Protein AF-A0A8T3NRW8-F1 (afdb_monomer)

pLDDT: mean 70.75, std 19.28, range [22.89, 97.75]

Foldseek 3Di:
DPDAFEEEEEALALCRCCVPPVVVLLVSVVVVHAYEYEHEALADDPLVDDDDPQRCVVLPNDDDDDDDDDFQADPVVGDDRDDQPADPVRHGPPDDDPVVVVVVQVVQQVVQCVVPVPDPDTDRDPPVQDADPVRHDPRHDDPADDNDDDPPVSDDSSRVSVVVSCRSCRVSVHHYHYNNRHDVVRVPQDDPCRQLDEADPPRAQPQPSCVVVVVVSVGPHYHAAPCPSRGNSSVSSVVSVVVVVVDPDDDDDPDD

Mean predicted aligned error: 15.55 Å

Nearest PDB structures (foldseek):
  2xad-assembly4_D  TM=6.422E-01  e=1.308E-05  Actinoplanes teichomyceticus
  3dfm-assembly1_A  TM=6.396E-01  e=4.187E-05  Actinoplanes teichomyceticus
  8bgo-assembly1_C  TM=6.939E-01  e=2.692E-03  Thermococcus chitonophagus
  1q7t-assembly1_A  TM=6.279E-01  e=3.886E-03  Mycobacterium tuberculosis
  1q7t-assembly2_B  TM=6.323E-01  e=5.278E-03  Mycobacterium tuberculosis

Radius of gyration: 23.61 Å; Cα contacts (8 Å, |Δi|>4): 293; chains: 1; bounding box: 47×59×65 Å

Secondary structure (DSSP, 8-state):
-PPPPEEEEEESSTTHHHHHHHHHHHHHHHTT-EEEEEESS-B---TTSPPPHHHHHHTT-----------SS-GGG---SS-----TTS--TTSPPHHHHHHHHHHHHHHHHHHTTT-S--PPP-TT---BTTB--GGGS-SSS--SPP-GGG--HHHHHHHHHHHHHHHTT-EEEE--PBPGGGTT--SHHHHTSPPPTTS---HHHHHHHHHHT--SEEE----TT--HHHHHHHHHHHHHHHS-----PPP-

Structure (mmCIF, N/CA/C/O backbone):
data_AF-A0A8T3NRW8-F1
#
_entry.id   AF-A0A8T3NRW8-F1
#
loop_
_atom_site.group_PDB
_atom_site.id
_atom_site.type_symbol
_atom_site.label_atom_id
_atom_site.label_alt_id
_atom_site.label_comp_id
_atom_site.label_asym_id
_atom_site.label_entity_id
_atom_site.label_seq_id
_atom_site.pdbx_PDB_ins_code
_atom_site.Cartn_x
_atom_site.Cartn_y
_atom_site.Cartn_z
_atom_site.occupancy
_atom_site.B_iso_or_equiv
_atom_site.auth_seq_id
_atom_site.auth_comp_id
_atom_site.auth_asym_id
_atom_site.auth_atom_id
_atom_site.pdbx_PDB_model_num
ATOM 1 N N . MET A 1 1 ? -26.227 -15.187 6.694 1.00 41.31 1 MET A N 1
ATOM 2 C CA . MET A 1 1 ? -24.954 -14.497 6.981 1.00 41.31 1 MET A CA 1
ATOM 3 C C . MET A 1 1 ? -24.036 -14.757 5.808 1.00 41.31 1 MET A C 1
ATOM 5 O O . MET A 1 1 ? -23.751 -15.918 5.550 1.00 41.31 1 MET A O 1
ATOM 9 N N . VAL A 1 2 ? -23.658 -13.723 5.059 1.00 48.97 2 VAL A N 1
ATOM 10 C CA . VAL A 1 2 ? -22.567 -13.837 4.080 1.00 48.97 2 VAL A CA 1
ATOM 11 C C . VAL A 1 2 ? -21.286 -13.999 4.901 1.00 48.97 2 VAL A C 1
ATOM 13 O O . VAL A 1 2 ? -21.081 -13.233 5.842 1.00 48.97 2 VAL A O 1
ATOM 16 N N . GLY A 1 3 ? -20.500 -15.047 4.648 1.00 53.50 3 GLY A N 1
ATOM 17 C CA . GLY A 1 3 ? -19.229 -15.247 5.348 1.00 53.50 3 GLY A CA 1
ATOM 18 C C . GLY A 1 3 ? -18.295 -14.064 5.090 1.00 53.50 3 GLY A C 1
ATOM 19 O O . GLY A 1 3 ? -18.296 -13.528 3.985 1.00 53.50 3 GLY A O 1
ATOM 20 N N . ARG A 1 4 ? -17.536 -13.634 6.104 1.00 56.53 4 ARG A N 1
ATOM 21 C CA . ARG A 1 4 ? -16.488 -12.622 5.912 1.00 56.53 4 ARG A CA 1
ATOM 22 C C . ARG A 1 4 ? -15.363 -13.241 5.088 1.00 56.53 4 ARG A C 1
ATOM 24 O O . ARG A 1 4 ? -14.817 -14.267 5.478 1.00 56.53 4 ARG A O 1
ATOM 31 N N . VAL A 1 5 ? -15.064 -12.617 3.960 1.00 66.94 5 VAL A N 1
ATOM 32 C CA . VAL A 1 5 ? -13.983 -12.945 3.033 1.00 66.94 5 VAL A CA 1
ATOM 33 C C . VAL A 1 5 ? -12.854 -11.942 3.271 1.00 66.94 5 VAL A C 1
ATOM 35 O O . VAL A 1 5 ? -13.097 -10.748 3.463 1.00 66.94 5 VAL A O 1
ATOM 38 N N . THR A 1 6 ? -11.623 -12.434 3.276 1.00 70.50 6 THR A N 1
ATOM 39 C CA . THR A 1 6 ? -10.391 -11.650 3.281 1.00 70.50 6 THR A CA 1
ATOM 40 C C . THR A 1 6 ? -9.952 -11.394 1.844 1.00 70.50 6 THR A C 1
ATOM 42 O O . THR A 1 6 ? -9.700 -12.320 1.065 1.00 70.50 6 THR A O 1
ATOM 45 N N . HIS A 1 7 ? -9.884 -10.111 1.506 1.00 83.69 7 HIS A N 1
ATOM 46 C CA . HIS A 1 7 ? -9.463 -9.572 0.224 1.00 83.69 7 HIS A CA 1
ATOM 47 C C . HIS A 1 7 ? -8.071 -8.956 0.357 1.00 83.69 7 HIS A C 1
ATOM 49 O O . HIS A 1 7 ? -7.871 -8.084 1.200 1.00 83.69 7 HIS A O 1
ATOM 55 N N . VAL A 1 8 ? -7.132 -9.378 -0.488 1.00 83.31 8 VAL A N 1
ATOM 56 C CA . VAL A 1 8 ? -5.757 -8.865 -0.489 1.00 83.31 8 VAL A CA 1
ATOM 57 C C . VAL A 1 8 ? -5.473 -8.124 -1.788 1.00 83.31 8 VAL A C 1
ATOM 59 O O . VAL A 1 8 ? -5.619 -8.696 -2.866 1.00 83.31 8 VAL A O 1
ATOM 62 N N . PHE A 1 9 ? -5.071 -6.862 -1.691 1.00 94.75 9 PHE A N 1
ATOM 63 C CA . PHE A 1 9 ? -4.684 -6.021 -2.822 1.00 94.75 9 PHE A CA 1
ATOM 64 C C . PHE A 1 9 ? -3.166 -5.890 -2.862 1.00 94.75 9 PHE A C 1
ATOM 66 O O . PHE A 1 9 ? -2.566 -5.470 -1.878 1.00 94.75 9 PHE A O 1
ATOM 73 N N . ILE A 1 10 ? -2.555 -6.249 -3.988 1.00 95.94 10 ILE A N 1
ATOM 74 C CA . ILE A 1 10 ? -1.122 -6.067 -4.218 1.00 95.94 10 ILE A CA 1
ATOM 75 C C . ILE A 1 10 ? -0.922 -4.707 -4.880 1.00 95.94 10 ILE A C 1
ATOM 77 O O . ILE A 1 10 ? -1.343 -4.510 -6.022 1.00 95.94 10 ILE A O 1
ATOM 81 N N . ALA A 1 11 ? -0.312 -3.783 -4.147 1.00 95.75 11 ALA A N 1
ATOM 82 C CA . ALA A 1 11 ? 0.022 -2.440 -4.594 1.00 95.75 11 ALA A CA 1
ATOM 83 C C . ALA A 1 11 ? 1.530 -2.381 -4.889 1.00 95.75 11 ALA A C 1
ATOM 85 O O . ALA A 1 11 ? 2.319 -2.568 -3.959 1.00 95.75 11 ALA A O 1
ATOM 86 N N . PRO A 1 12 ? 1.955 -2.190 -6.152 1.00 96.38 12 PRO A N 1
ATOM 87 C CA . PRO A 1 12 ? 3.362 -1.949 -6.467 1.00 96.38 12 PRO A CA 1
ATOM 88 C C . PRO A 1 12 ? 3.942 -0.828 -5.607 1.00 96.38 12 PRO A C 1
ATOM 90 O O . PRO A 1 12 ? 4.941 -1.056 -4.925 1.00 96.38 12 PRO A O 1
ATOM 93 N N . HIS A 1 13 ? 3.253 0.311 -5.542 1.00 94.81 13 HIS A N 1
ATOM 94 C CA . HIS A 1 13 ? 3.676 1.493 -4.805 1.00 94.81 13 HIS A CA 1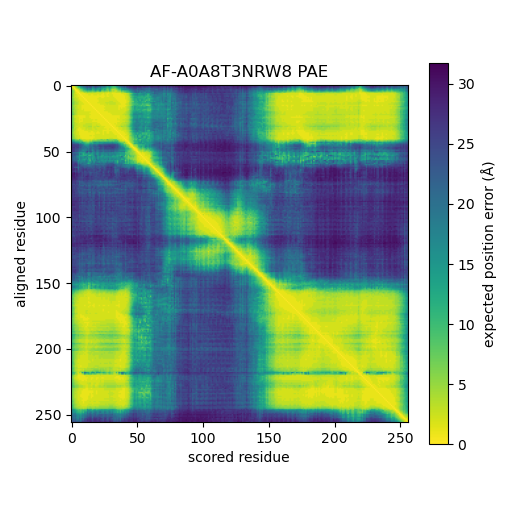
ATOM 95 C C . HIS A 1 13 ? 2.669 1.945 -3.732 1.00 94.81 13 HIS A C 1
ATOM 97 O O . HIS A 1 13 ? 1.481 1.605 -3.806 1.00 94.81 13 HIS A O 1
ATOM 103 N N . PRO A 1 14 ? 3.122 2.714 -2.717 1.00 87.81 14 PRO A N 1
ATOM 104 C CA . PRO A 1 14 ? 2.235 3.350 -1.742 1.00 87.81 14 PRO A CA 1
ATOM 105 C C . PRO A 1 14 ? 1.417 4.485 -2.387 1.00 87.81 14 PRO A C 1
ATOM 107 O O . PRO A 1 14 ? 1.884 5.620 -2.445 1.00 87.81 14 PRO A O 1
ATOM 110 N N . ASP A 1 15 ? 0.237 4.136 -2.910 1.00 91.31 15 ASP A N 1
ATOM 111 C CA . ASP A 1 15 ? -0.811 4.984 -3.530 1.00 91.31 15 ASP A CA 1
ATOM 112 C C . ASP A 1 15 ? -1.676 4.163 -4.512 1.00 91.31 15 ASP A C 1
ATOM 114 O O . ASP A 1 15 ? -2.879 4.407 -4.663 1.00 91.31 15 ASP A O 1
ATOM 118 N N . ASP A 1 16 ? -1.092 3.144 -5.144 1.00 96.44 16 ASP A N 1
ATOM 119 C CA . ASP A 1 16 ? -1.699 2.374 -6.233 1.00 96.44 16 ASP A CA 1
ATOM 120 C C . ASP A 1 16 ? -3.050 1.752 -5.892 1.00 96.44 16 ASP A C 1
ATOM 122 O O . ASP A 1 16 ? -3.985 1.784 -6.703 1.00 96.44 16 ASP A O 1
ATOM 126 N N . ALA A 1 17 ? -3.180 1.174 -4.695 1.00 93.06 17 ALA A N 1
ATOM 127 C CA . ALA A 1 17 ? -4.440 0.586 -4.249 1.00 93.06 17 ALA A CA 1
ATOM 128 C C . ALA A 1 17 ? -5.535 1.654 -4.122 1.00 93.06 17 ALA A C 1
ATOM 130 O O . ALA A 1 17 ? -6.678 1.411 -4.525 1.00 93.06 17 ALA A O 1
ATOM 131 N N . ALA A 1 18 ? -5.186 2.840 -3.619 1.00 92.38 18 ALA A N 1
ATOM 132 C CA . ALA A 1 18 ? -6.111 3.955 -3.484 1.00 92.38 18 ALA A CA 1
ATOM 133 C C . ALA A 1 18 ? -6.548 4.484 -4.854 1.00 92.38 18 ALA A C 1
ATOM 135 O O . ALA A 1 18 ? -7.749 4.614 -5.110 1.00 92.38 18 ALA A O 1
ATOM 136 N N . LEU A 1 19 ? -5.586 4.725 -5.750 1.00 92.31 19 LEU A N 1
ATOM 137 C CA . LEU A 1 19 ? -5.825 5.288 -7.080 1.00 92.31 19 LEU A CA 1
ATOM 138 C C . LEU A 1 19 ? -6.571 4.319 -8.002 1.00 92.31 19 LEU A C 1
ATOM 140 O O . LEU A 1 19 ? -7.468 4.728 -8.740 1.00 92.31 19 LEU A O 1
ATOM 144 N N . SER A 1 20 ? -6.235 3.031 -7.941 1.00 94.50 20 SER A N 1
ATOM 145 C CA . SER A 1 20 ? -6.788 2.023 -8.851 1.00 94.50 20 SER A CA 1
ATOM 146 C C . SER A 1 20 ? -8.071 1.385 -8.325 1.00 94.50 20 SER A C 1
ATOM 148 O O . SER A 1 20 ? -8.986 1.091 -9.094 1.00 94.50 20 SER A O 1
ATOM 150 N N . CYS A 1 21 ? -8.139 1.125 -7.017 1.00 96.00 21 CYS A N 1
ATOM 151 C CA . CYS A 1 21 ? -9.156 0.261 -6.415 1.00 96.00 21 CYS A CA 1
ATOM 152 C C . CYS A 1 21 ? -9.948 0.931 -5.286 1.00 96.00 21 CYS A C 1
ATOM 154 O O . CYS A 1 21 ? -10.754 0.253 -4.645 1.00 96.00 21 CYS A O 1
ATOM 156 N N . GLY A 1 22 ? -9.792 2.238 -5.050 1.00 92.25 22 GLY A N 1
ATOM 157 C CA . GLY A 1 22 ? -10.355 2.886 -3.866 1.00 92.25 22 GLY A CA 1
ATOM 158 C C . GLY A 1 22 ? -11.867 2.727 -3.696 1.00 92.25 22 GLY A C 1
ATOM 159 O O . GLY A 1 22 ? -12.336 2.400 -2.606 1.00 92.25 22 GLY A O 1
ATOM 160 N N . GLY A 1 23 ? -12.635 2.857 -4.782 1.00 91.56 23 GLY A N 1
ATOM 161 C CA . GLY A 1 23 ? -14.087 2.642 -4.750 1.00 91.56 23 GLY A CA 1
ATOM 162 C C . GLY A 1 23 ? -14.489 1.189 -4.462 1.00 91.56 23 GLY A C 1
ATOM 163 O O . GLY A 1 23 ? -15.462 0.947 -3.751 1.00 91.56 23 GLY A O 1
ATOM 164 N N . LEU A 1 24 ? -13.725 0.214 -4.969 1.00 95.31 24 LEU A N 1
ATOM 165 C CA . LEU A 1 24 ? -13.957 -1.207 -4.696 1.00 95.31 24 LEU A CA 1
ATOM 166 C C . LEU A 1 24 ? -13.630 -1.541 -3.238 1.00 95.31 24 LEU A C 1
ATOM 168 O O . LEU A 1 24 ? -14.421 -2.208 -2.577 1.00 95.31 24 LEU A O 1
ATOM 172 N N . ILE A 1 25 ? -12.491 -1.061 -2.738 1.00 89.44 25 ILE A N 1
ATOM 173 C CA . ILE A 1 25 ? -12.063 -1.253 -1.350 1.00 89.44 25 ILE A CA 1
ATOM 174 C C . ILE A 1 25 ? -13.118 -0.696 -0.389 1.00 89.44 25 ILE A C 1
ATOM 176 O O . ILE A 1 25 ? -13.567 -1.422 0.498 1.00 89.44 25 ILE A O 1
ATOM 180 N N . ALA A 1 26 ? -13.582 0.537 -0.615 1.00 82.00 26 ALA A N 1
ATOM 181 C CA . ALA A 1 26 ? -14.651 1.139 0.180 1.00 82.00 26 ALA A CA 1
ATOM 182 C C . ALA A 1 26 ? -15.938 0.293 0.142 1.00 82.00 26 ALA A C 1
ATOM 184 O O . ALA A 1 26 ? -16.484 -0.051 1.188 1.00 82.00 26 ALA A O 1
ATOM 185 N N . GLY A 1 27 ? -16.367 -0.147 -1.047 1.00 80.44 27 GLY A N 1
ATOM 186 C CA . GLY A 1 27 ? -17.552 -0.997 -1.190 1.00 80.44 27 GLY A CA 1
ATOM 187 C C . GLY A 1 27 ? -17.434 -2.354 -0.482 1.00 80.44 27 GLY A C 1
ATOM 188 O O . GLY A 1 27 ? -18.391 -2.819 0.134 1.00 80.44 27 GLY A O 1
ATOM 189 N N . LEU A 1 28 ? -16.263 -2.999 -0.518 1.00 81.06 28 LEU A N 1
ATOM 190 C CA . LEU A 1 28 ? -16.016 -4.254 0.206 1.00 81.06 28 LEU A CA 1
ATOM 191 C C . LEU A 1 28 ? -16.087 -4.054 1.726 1.00 81.06 28 LEU A C 1
ATOM 193 O O . LEU A 1 28 ? -16.616 -4.906 2.445 1.00 81.06 28 LEU A O 1
ATOM 197 N N . ARG A 1 29 ? -15.588 -2.918 2.214 1.00 80.88 29 ARG A N 1
ATOM 198 C CA . ARG A 1 29 ? -15.614 -2.554 3.633 1.00 80.88 29 ARG A CA 1
ATOM 199 C C . ARG A 1 29 ? -17.022 -2.222 4.119 1.00 80.88 29 ARG A C 1
ATOM 201 O O . ARG A 1 29 ? -17.408 -2.725 5.174 1.00 80.88 29 ARG A O 1
ATOM 208 N N . ASP A 1 30 ? -17.829 -1.537 3.311 1.00 78.56 30 ASP A N 1
ATOM 209 C CA . ASP A 1 30 ? -19.262 -1.323 3.573 1.00 78.56 30 ASP A CA 1
ATOM 210 C C . ASP A 1 30 ? -20.044 -2.645 3.655 1.00 78.56 30 ASP A C 1
ATOM 212 O O . ASP A 1 30 ? -20.983 -2.790 4.441 1.00 78.56 30 ASP A O 1
ATOM 216 N N . LEU A 1 31 ? -19.620 -3.655 2.890 1.00 76.31 31 LEU A N 1
ATOM 217 C CA . LEU A 1 31 ? -20.156 -5.020 2.946 1.00 76.31 31 LEU A CA 1
ATOM 218 C C . LEU A 1 31 ? -19.594 -5.856 4.112 1.00 76.31 31 LEU A C 1
ATOM 220 O O . LEU A 1 31 ? -19.892 -7.052 4.214 1.00 76.31 31 LEU A O 1
ATOM 224 N N . GLY A 1 32 ? -18.782 -5.259 4.988 1.00 69.56 32 GLY A N 1
ATOM 225 C CA . GLY A 1 32 ? -18.204 -5.898 6.167 1.00 69.56 32 GLY A CA 1
ATOM 226 C C . GLY A 1 32 ? -17.122 -6.937 5.864 1.00 69.56 32 GLY A C 1
ATOM 227 O O . GLY A 1 32 ? -16.883 -7.811 6.703 1.00 69.56 32 GLY A O 1
ATOM 228 N N . GLN A 1 33 ? -16.504 -6.879 4.679 1.00 75.75 33 GLN A N 1
ATOM 229 C CA . GLN A 1 33 ? -15.412 -7.771 4.285 1.00 75.75 33 GLN A CA 1
ATOM 230 C C . GLN A 1 33 ? -14.076 -7.311 4.875 1.00 75.75 33 GLN A C 1
ATOM 232 O O . GLN A 1 33 ? -13.883 -6.130 5.163 1.00 75.75 33 GLN A O 1
ATOM 237 N N . ASN A 1 34 ? -13.131 -8.233 5.047 1.00 72.12 34 ASN A N 1
ATOM 238 C CA . ASN A 1 34 ? -11.779 -7.888 5.482 1.00 72.12 34 ASN A CA 1
ATOM 239 C C . ASN A 1 34 ? -10.949 -7.477 4.263 1.00 72.12 34 ASN A C 1
ATOM 241 O O . ASN A 1 34 ? -10.981 -8.165 3.244 1.00 72.12 34 ASN A O 1
ATOM 245 N N . VAL A 1 35 ? -10.209 -6.373 4.368 1.00 76.50 35 VAL A N 1
ATOM 246 C CA . VAL A 1 35 ? -9.342 -5.878 3.293 1.00 76.50 35 VAL A CA 1
ATOM 247 C C . VAL A 1 35 ? -7.940 -5.649 3.837 1.00 76.50 35 VAL A C 1
ATOM 249 O O . VAL A 1 35 ? -7.777 -4.969 4.851 1.00 76.50 35 VAL A O 1
ATOM 252 N N . THR A 1 36 ? -6.948 -6.185 3.134 1.00 79.75 36 THR A N 1
ATOM 253 C CA . THR A 1 36 ? -5.526 -5.965 3.394 1.00 79.75 36 THR A CA 1
ATOM 254 C C . THR A 1 36 ? -4.837 -5.495 2.118 1.00 79.75 36 THR A C 1
ATOM 256 O O . THR A 1 36 ? -5.062 -6.053 1.046 1.00 79.75 36 THR A O 1
ATOM 259 N N . ILE A 1 37 ? -3.996 -4.476 2.231 1.00 81.56 37 ILE A N 1
ATOM 260 C CA . ILE A 1 37 ? -3.139 -3.961 1.165 1.00 81.56 37 ILE A CA 1
ATOM 261 C C . ILE A 1 37 ? -1.717 -4.454 1.447 1.00 81.56 37 ILE A C 1
ATOM 263 O O . ILE A 1 37 ? -1.250 -4.358 2.579 1.00 81.56 37 ILE A O 1
ATOM 267 N N . ILE A 1 38 ? -1.047 -5.018 0.448 1.00 80.69 38 ILE A N 1
ATOM 268 C CA . 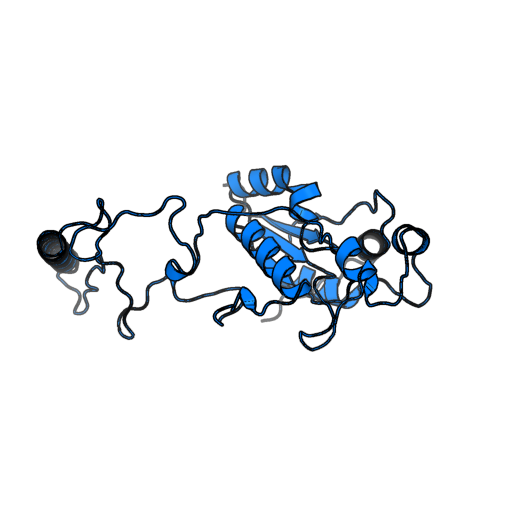ILE A 1 38 ? 0.385 -5.316 0.496 1.00 80.69 38 ILE A CA 1
ATOM 269 C C . ILE A 1 38 ? 1.075 -4.322 -0.432 1.00 80.69 38 ILE A C 1
ATOM 271 O O . ILE A 1 38 ? 0.945 -4.444 -1.651 1.00 80.69 38 ILE A O 1
ATOM 275 N N . SER A 1 39 ? 1.797 -3.370 0.151 1.00 84.50 39 SER A N 1
ATOM 276 C CA . SER A 1 39 ? 2.590 -2.371 -0.565 1.00 84.50 39 SER A CA 1
ATOM 277 C C . SER A 1 39 ? 3.999 -2.930 -0.759 1.00 84.50 39 SER A C 1
ATOM 279 O O . SER A 1 39 ? 4.724 -3.194 0.204 1.00 84.50 39 SER A O 1
ATOM 281 N N . VAL A 1 40 ? 4.336 -3.224 -2.016 1.00 87.31 40 VAL A N 1
ATOM 282 C CA . VAL A 1 40 ? 5.472 -4.081 -2.382 1.00 87.31 40 VAL A CA 1
ATOM 283 C C . VAL A 1 40 ? 6.772 -3.294 -2.370 1.00 87.31 40 VAL A C 1
ATOM 285 O O . VAL A 1 40 ? 7.671 -3.598 -1.586 1.00 87.31 40 VAL A O 1
ATOM 288 N N . PHE A 1 41 ? 6.856 -2.267 -3.209 1.00 90.56 41 PHE A N 1
ATOM 289 C CA . PHE A 1 41 ? 8.044 -1.446 -3.390 1.00 90.56 41 PHE A CA 1
ATOM 290 C C . PHE A 1 41 ? 7.971 -0.176 -2.534 1.00 90.56 41 PHE A C 1
ATOM 292 O O . PHE A 1 41 ? 8.052 0.949 -3.019 1.00 90.56 41 PHE A O 1
ATOM 299 N N . SER A 1 42 ? 7.752 -0.364 -1.230 1.00 80.50 42 SER A N 1
ATOM 300 C CA . SER A 1 42 ? 7.660 0.715 -0.237 1.00 80.50 42 SER A CA 1
ATOM 301 C C . SER A 1 42 ? 9.009 1.115 0.366 1.00 80.50 42 SER A C 1
ATOM 303 O O . SER A 1 42 ? 9.041 1.905 1.308 1.00 80.50 42 SER A O 1
ATOM 305 N N . GLY A 1 43 ? 10.106 0.524 -0.109 1.00 74.31 43 GLY A N 1
ATOM 306 C CA . GLY A 1 43 ? 11.455 0.741 0.393 1.00 74.31 43 GLY A CA 1
ATOM 307 C C . GLY A 1 43 ? 12.227 1.783 -0.413 1.00 74.31 43 GLY A C 1
ATOM 308 O O . GLY A 1 43 ? 12.062 1.929 -1.624 1.00 74.31 43 GLY A O 1
ATOM 309 N N . GLY A 1 44 ? 13.134 2.466 0.275 1.00 66.19 44 GLY A N 1
ATOM 310 C CA . GLY A 1 44 ? 14.075 3.423 -0.286 1.00 66.19 44 GLY A CA 1
ATOM 311 C C . GLY A 1 44 ? 15.342 3.483 0.562 1.00 66.19 44 GLY A C 1
ATOM 312 O O . GLY A 1 44 ? 15.432 2.791 1.582 1.00 66.19 44 GLY A O 1
ATOM 313 N N . PRO A 1 45 ? 16.359 4.244 0.138 1.00 55.81 45 PRO A N 1
ATOM 314 C CA . PRO A 1 45 ? 17.588 4.376 0.890 1.00 55.81 45 PRO A CA 1
ATOM 315 C C . PRO A 1 45 ? 17.261 5.054 2.227 1.00 55.81 45 PRO A C 1
ATOM 317 O O . PRO A 1 45 ? 16.382 5.909 2.292 1.00 55.81 45 PRO A O 1
ATOM 320 N N . GLY A 1 46 ? 17.922 4.625 3.305 1.00 52.03 46 GLY A N 1
ATOM 321 C CA . GLY A 1 46 ? 17.660 5.170 4.639 1.00 52.03 46 GLY A CA 1
ATOM 322 C C . GLY A 1 46 ? 17.946 6.673 4.719 1.00 52.03 46 GLY A C 1
ATOM 323 O O . GLY A 1 46 ? 18.691 7.202 3.891 1.00 52.03 46 GLY A O 1
ATOM 324 N N . ALA A 1 47 ? 17.403 7.321 5.753 1.00 45.78 47 ALA A N 1
ATOM 325 C CA . ALA A 1 47 ? 17.396 8.773 5.986 1.00 45.78 47 ALA A CA 1
ATOM 326 C C . ALA A 1 47 ? 18.740 9.526 5.821 1.00 45.78 47 ALA A C 1
ATOM 328 O O . ALA A 1 47 ? 18.736 10.743 5.671 1.00 45.78 47 ALA A O 1
ATOM 329 N N . ASP A 1 48 ? 19.881 8.829 5.804 1.00 45.28 48 ASP A N 1
ATOM 330 C CA . ASP A 1 48 ? 21.221 9.395 5.569 1.00 45.28 48 ASP A CA 1
ATOM 331 C C . ASP A 1 48 ? 21.593 9.556 4.079 1.00 45.28 48 ASP A C 1
ATOM 333 O O . ASP A 1 48 ? 22.730 9.910 3.754 1.00 45.28 48 ASP A O 1
ATOM 337 N N . THR A 1 49 ? 20.673 9.277 3.153 1.00 49.62 49 THR A N 1
ATOM 338 C CA . THR A 1 49 ? 20.965 9.265 1.713 1.00 49.62 49 THR A CA 1
ATOM 339 C C . THR A 1 49 ? 20.131 10.312 0.986 1.00 49.62 49 THR A C 1
ATOM 341 O O . THR A 1 49 ? 18.918 10.166 0.848 1.00 49.62 49 THR A O 1
ATOM 344 N N . ASP A 1 50 ? 20.787 11.365 0.496 1.00 49.22 50 ASP A N 1
ATOM 345 C CA . ASP A 1 50 ? 20.132 12.399 -0.304 1.00 49.22 50 ASP A CA 1
ATOM 346 C C . ASP A 1 50 ? 19.544 11.793 -1.588 1.00 49.22 50 ASP A C 1
ATOM 348 O O . ASP A 1 50 ? 20.262 11.221 -2.414 1.00 49.22 50 ASP A O 1
ATOM 352 N N . LEU A 1 51 ? 18.230 11.938 -1.773 1.00 50.81 51 LEU A N 1
ATOM 353 C CA . LEU A 1 51 ? 17.564 11.570 -3.020 1.00 50.81 51 LEU A CA 1
ATOM 354 C C . LEU A 1 51 ? 17.960 12.525 -4.145 1.00 50.81 51 LEU A C 1
ATOM 356 O O . LEU A 1 51 ? 17.982 13.747 -3.973 1.00 50.81 51 LEU A O 1
ATOM 360 N N . THR A 1 52 ? 18.202 11.966 -5.328 1.00 54.50 52 THR A N 1
ATOM 361 C CA . THR A 1 52 ? 18.366 12.755 -6.553 1.00 54.50 52 THR A CA 1
ATOM 362 C C . THR A 1 52 ? 17.058 13.464 -6.925 1.00 54.50 52 THR A C 1
ATOM 364 O O . THR A 1 52 ? 15.966 13.037 -6.545 1.00 54.50 52 THR A O 1
ATOM 367 N N . ASP A 1 53 ? 17.145 14.547 -7.703 1.00 42.25 53 ASP A N 1
ATOM 368 C CA . ASP A 1 53 ? 15.956 15.288 -8.157 1.00 42.25 53 ASP A CA 1
ATOM 369 C C . ASP A 1 53 ? 15.009 14.414 -8.989 1.00 42.25 53 ASP A C 1
ATOM 371 O O . ASP A 1 53 ? 13.793 14.503 -8.840 1.00 42.25 53 ASP A O 1
ATOM 375 N N . TYR A 1 54 ? 15.572 13.497 -9.775 1.00 44.25 54 TYR A N 1
ATOM 376 C CA . TYR A 1 54 ? 14.819 12.484 -10.506 1.00 44.25 54 TYR A CA 1
ATOM 377 C C . TYR A 1 54 ? 14.081 11.512 -9.570 1.00 44.25 54 TYR A C 1
ATOM 379 O O . TYR A 1 54 ? 12.899 11.258 -9.768 1.00 44.25 54 TYR A O 1
ATOM 387 N N . GLN A 1 55 ? 14.737 11.010 -8.517 1.00 47.97 55 GLN A N 1
ATOM 388 C CA . GLN A 1 55 ? 14.087 10.135 -7.531 1.00 47.97 55 GLN A CA 1
ATOM 389 C C . GLN A 1 55 ? 12.952 10.858 -6.804 1.00 47.97 55 GLN A C 1
ATOM 391 O O . GLN A 1 55 ? 11.904 10.269 -6.575 1.00 47.97 55 GLN A O 1
ATOM 396 N N . ARG A 1 56 ? 13.111 12.149 -6.494 1.00 48.25 56 ARG A N 1
ATOM 397 C CA . ARG A 1 56 ? 12.011 12.951 -5.946 1.00 48.25 56 ARG A CA 1
ATOM 398 C C . ARG A 1 56 ? 10.826 13.028 -6.913 1.00 48.25 56 ARG A C 1
ATOM 400 O O . ARG A 1 56 ? 9.701 12.765 -6.506 1.00 48.25 56 ARG A O 1
ATOM 407 N N . GLU A 1 57 ? 11.055 13.341 -8.181 1.00 39.16 57 GLU A N 1
ATOM 408 C CA . GLU A 1 57 ? 9.972 13.458 -9.166 1.00 39.16 57 GLU A CA 1
ATOM 409 C C . GLU A 1 57 ? 9.262 12.118 -9.421 1.00 39.16 57 GLU A C 1
ATOM 411 O O . GLU A 1 57 ? 8.033 12.054 -9.390 1.00 39.16 57 GLU A O 1
ATOM 416 N N . ALA A 1 58 ? 10.026 11.036 -9.581 1.00 38.75 58 ALA A N 1
ATOM 417 C CA . ALA A 1 58 ? 9.502 9.696 -9.837 1.00 38.75 58 ALA A CA 1
ATOM 418 C C . ALA A 1 58 ? 8.701 9.117 -8.655 1.00 38.75 58 ALA A C 1
ATOM 420 O O . ALA A 1 58 ? 7.740 8.384 -8.865 1.00 38.75 58 ALA A O 1
ATOM 421 N N . LEU A 1 59 ? 9.040 9.490 -7.415 1.00 44.91 59 LEU A N 1
ATOM 422 C CA . LEU A 1 59 ? 8.280 9.125 -6.210 1.00 44.91 59 LEU A CA 1
ATOM 423 C C . LEU A 1 59 ? 7.081 10.061 -5.948 1.00 44.91 59 LEU A C 1
ATOM 425 O O . LEU A 1 59 ? 6.449 9.956 -4.898 1.00 44.91 59 LEU A O 1
ATOM 429 N N . GLY A 1 60 ? 6.783 10.991 -6.865 1.00 36.56 60 GLY A N 1
ATOM 430 C CA . GLY A 1 60 ? 5.620 11.878 -6.788 1.00 36.56 60 GLY A CA 1
ATOM 431 C C . GLY A 1 60 ? 5.839 13.200 -6.041 1.00 36.56 60 GLY A C 1
ATOM 432 O O . GLY A 1 60 ? 4.864 13.891 -5.734 1.00 36.56 60 GLY A O 1
ATOM 433 N N . PHE A 1 61 ? 7.081 13.611 -5.758 1.00 36.88 61 PHE A N 1
ATOM 434 C CA . PHE A 1 61 ? 7.355 14.877 -5.067 1.00 36.88 61 PHE A CA 1
ATOM 435 C C . PHE A 1 61 ? 7.319 16.078 -6.028 1.00 36.88 61 PHE A C 1
ATOM 437 O O . PHE A 1 61 ? 8.279 16.375 -6.736 1.00 36.88 61 PHE A O 1
ATOM 444 N N . GLY A 1 62 ? 6.206 16.823 -5.989 1.00 27.34 62 GLY A N 1
ATOM 445 C CA . GLY A 1 62 ? 5.993 18.111 -6.658 1.00 27.34 62 GLY A CA 1
ATOM 446 C C . GLY A 1 62 ? 5.146 19.068 -5.800 1.00 27.34 62 GLY A C 1
ATOM 447 O O . GLY A 1 62 ? 4.187 18.673 -5.146 1.00 27.34 62 GLY A O 1
ATOM 448 N N . SER A 1 63 ? 5.521 20.350 -5.766 1.00 25.86 63 SER A N 1
ATOM 449 C CA . SER A 1 63 ? 5.051 21.377 -4.818 1.00 25.86 63 SER A CA 1
ATOM 450 C C . SER A 1 63 ? 3.543 21.709 -4.856 1.00 25.86 63 SER A C 1
ATOM 452 O O . SER A 1 63 ? 3.074 22.260 -5.858 1.00 25.86 63 SER A O 1
ATOM 454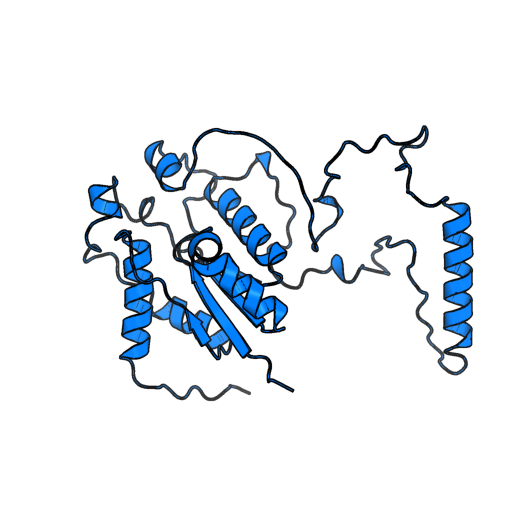 N N . LYS A 1 64 ? 2.832 21.520 -3.727 1.00 22.89 64 LYS A N 1
ATOM 455 C CA . LYS A 1 64 ? 1.751 22.378 -3.163 1.00 22.89 64 LYS A CA 1
ATOM 456 C C . LYS A 1 64 ? 1.263 21.839 -1.799 1.00 22.89 64 LYS A C 1
ATOM 458 O O . LYS A 1 64 ? 1.502 20.696 -1.452 1.00 22.89 64 LYS A O 1
ATOM 463 N N . THR A 1 65 ? 0.625 22.706 -1.015 1.00 23.34 65 THR A N 1
ATOM 464 C CA . THR A 1 65 ? 0.677 22.783 0.460 1.00 23.34 65 THR A CA 1
ATOM 465 C C . THR A 1 65 ? -0.705 22.609 1.158 1.00 23.34 65 THR A C 1
ATOM 467 O O . THR A 1 65 ? -1.669 23.191 0.673 1.00 23.34 65 THR A O 1
ATOM 470 N N . MET A 1 66 ? -0.719 21.930 2.334 1.00 25.14 66 MET A N 1
ATOM 471 C CA . MET A 1 66 ? -1.592 21.981 3.564 1.00 25.14 66 MET A CA 1
ATOM 472 C C . MET A 1 66 ? -3.023 21.351 3.671 1.00 25.14 66 MET A C 1
ATOM 474 O O . MET A 1 66 ? -3.961 21.875 3.085 1.00 25.14 66 MET A O 1
ATOM 478 N N . TRP A 1 67 ? -3.149 20.332 4.568 1.00 22.92 67 TRP A N 1
ATOM 479 C CA . TRP A 1 67 ? -3.940 20.218 5.853 1.00 22.92 67 TRP A CA 1
ATOM 480 C C . TRP A 1 67 ? -5.487 20.423 5.892 1.00 22.92 67 TRP A C 1
ATOM 482 O O . TRP A 1 67 ? -5.928 21.319 5.171 1.00 22.92 67 TRP A O 1
ATOM 492 N N . PRO A 1 68 ? -6.325 19.794 6.793 1.00 42.00 68 PRO A N 1
ATOM 493 C CA . PRO A 1 68 ? -6.192 18.696 7.826 1.00 42.00 68 PRO A CA 1
ATOM 494 C C . PRO A 1 68 ? -7.311 17.571 7.793 1.00 42.00 68 PRO A C 1
ATOM 496 O O . PRO A 1 68 ? -8.215 17.671 6.972 1.00 42.00 68 PRO A O 1
ATOM 499 N N . ALA A 1 69 ? -7.123 16.325 8.319 1.00 31.86 69 ALA A N 1
ATOM 500 C CA . ALA A 1 69 ? -7.539 15.595 9.586 1.00 31.86 69 ALA A CA 1
ATOM 501 C C . ALA A 1 69 ? -8.967 14.920 9.530 1.00 31.86 69 ALA A C 1
ATOM 503 O O . ALA A 1 69 ? -9.821 15.420 8.823 1.00 31.86 69 ALA A O 1
ATOM 504 N N . PHE A 1 70 ? -9.334 13.704 10.022 1.00 31.36 70 PHE A N 1
ATOM 505 C CA . PHE A 1 70 ? -9.110 12.938 11.280 1.00 31.36 70 PHE A CA 1
ATOM 506 C C . PHE A 1 70 ? -9.066 11.388 11.153 1.00 31.36 70 PHE A C 1
ATOM 508 O O . PHE A 1 70 ? -9.402 10.890 10.090 1.00 31.36 70 PHE A O 1
ATOM 515 N N . GLU A 1 71 ? -8.726 10.693 12.269 1.00 34.19 71 GLU A N 1
ATOM 516 C CA . GLU A 1 71 ? -8.078 9.369 12.536 1.00 34.19 71 GLU A CA 1
ATOM 517 C C . GLU A 1 71 ? -8.916 8.386 13.433 1.00 34.19 71 GLU A C 1
ATOM 519 O O . GLU A 1 71 ? -9.943 8.765 13.999 1.00 34.19 71 GLU A O 1
ATOM 524 N N . ALA A 1 72 ? -8.437 7.140 13.630 1.00 31.81 72 ALA A N 1
ATOM 525 C CA . ALA A 1 72 ? -8.852 6.131 14.638 1.00 31.81 72 ALA A CA 1
ATOM 526 C C . ALA A 1 72 ? -7.651 5.353 15.220 1.00 31.81 72 ALA A C 1
ATOM 528 O O . ALA A 1 72 ? -7.803 4.221 15.672 1.00 31.81 72 ALA A O 1
ATOM 529 N N . PHE A 1 73 ? -6.473 5.974 15.240 1.00 41.19 73 PHE A N 1
ATOM 530 C CA . PHE A 1 73 ? -5.330 5.560 16.056 1.00 41.19 73 PHE A CA 1
ATOM 531 C C . PHE A 1 73 ? -5.023 6.678 17.083 1.00 41.19 73 PHE A C 1
ATOM 533 O O . PHE A 1 73 ? -5.973 7.300 17.561 1.00 41.19 73 PHE A O 1
ATOM 540 N N . ARG A 1 74 ? -3.784 6.865 17.572 1.00 43.91 74 ARG A N 1
ATOM 541 C CA . ARG A 1 74 ? -3.488 7.727 18.744 1.00 43.91 74 ARG A CA 1
ATOM 542 C C . ARG A 1 74 ? -3.919 9.194 18.556 1.00 43.91 74 ARG A C 1
ATOM 544 O O . ARG A 1 74 ? -3.166 10.023 18.058 1.00 43.91 74 ARG A O 1
ATOM 551 N N . ARG A 1 75 ? -5.043 9.534 19.198 1.00 43.59 75 ARG A N 1
ATOM 552 C CA . ARG A 1 75 ? -5.726 10.847 19.216 1.00 43.59 75 ARG A CA 1
ATOM 553 C C . ARG A 1 75 ? -4.858 12.095 19.428 1.00 43.59 75 ARG A C 1
ATOM 555 O O . ARG A 1 75 ? -5.300 13.189 19.098 1.00 43.59 75 ARG A O 1
ATOM 562 N N . THR A 1 76 ? -3.667 11.976 20.009 1.00 47.09 76 THR A N 1
ATOM 563 C CA . THR A 1 76 ? -2.730 13.099 20.193 1.00 47.09 76 THR A CA 1
ATOM 564 C C . THR A 1 76 ? -2.050 13.544 18.900 1.00 47.09 76 THR A C 1
ATOM 566 O O . THR A 1 76 ? -1.569 14.671 18.845 1.00 47.09 76 THR A O 1
ATOM 569 N N . ASN A 1 77 ? -2.035 12.696 17.869 1.00 44.22 77 ASN A N 1
ATOM 570 C CA . ASN A 1 77 ? -1.409 12.974 16.574 1.00 44.22 77 ASN A CA 1
ATOM 571 C C . ASN A 1 77 ? -2.399 13.562 15.548 1.00 44.22 77 ASN A C 1
ATOM 573 O O . ASN A 1 77 ? -2.013 13.882 14.426 1.00 44.22 77 ASN A O 1
ATOM 577 N N . ILE A 1 78 ? -3.658 13.776 15.955 1.00 48.22 78 ILE A N 1
ATOM 578 C CA . ILE A 1 78 ? -4.718 14.415 15.164 1.00 48.22 78 ILE A CA 1
ATOM 579 C C . ILE A 1 78 ? -5.142 15.733 15.795 1.00 48.22 78 ILE A C 1
ATOM 581 O O . ILE A 1 78 ? -6.001 15.773 16.684 1.00 48.22 78 ILE A O 1
ATOM 585 N N . PRO A 1 79 ? -4.586 16.854 15.339 1.00 52.97 79 PRO A N 1
ATOM 586 C CA . PRO A 1 79 ? -5.074 18.147 15.767 1.00 52.97 79 PRO A CA 1
ATOM 587 C C . PRO A 1 79 ? -6.341 18.540 14.982 1.00 52.97 79 PRO A C 1
ATOM 589 O O . PRO A 1 79 ? -6.484 18.155 13.825 1.00 52.97 79 PRO A O 1
ATOM 592 N N . PRO A 1 80 ? -7.253 19.309 15.605 1.00 51.59 80 PRO A N 1
ATOM 593 C CA . PRO A 1 80 ? -8.535 19.763 15.051 1.00 51.59 80 PRO A CA 1
ATOM 594 C C . PRO A 1 80 ? -8.393 20.528 13.717 1.00 51.59 80 PRO A C 1
ATOM 596 O O . PRO A 1 80 ? -7.448 21.298 13.554 1.00 51.59 80 PRO A O 1
ATOM 599 N N . ASP A 1 81 ? -9.359 20.355 12.793 1.00 53.22 81 ASP A N 1
ATOM 600 C CA . ASP A 1 81 ? -9.248 20.894 11.426 1.00 53.22 81 ASP A CA 1
ATOM 601 C C . ASP A 1 81 ? -9.217 22.426 11.413 1.00 53.22 81 ASP A C 1
ATOM 603 O O . ASP A 1 81 ? -8.643 23.093 10.551 1.00 53.22 81 ASP A O 1
ATOM 607 N N . TYR A 1 82 ? -9.887 22.980 12.413 1.00 61.88 82 TYR A N 1
ATOM 608 C CA . TYR A 1 82 ? -9.974 24.392 12.686 1.00 61.88 82 TYR A CA 1
ATOM 609 C C . TYR A 1 82 ? -9.298 24.670 14.023 1.00 61.88 82 TYR A C 1
ATOM 611 O O . TYR A 1 82 ? -9.430 23.870 14.955 1.00 61.88 82 TYR A O 1
ATOM 619 N N . PRO A 1 83 ? -8.619 25.821 14.163 1.00 69.56 83 PRO A N 1
ATOM 620 C CA . PRO A 1 83 ? -8.033 26.210 15.431 1.00 69.56 83 PRO A CA 1
ATOM 621 C C . PRO A 1 83 ? -9.121 26.264 16.502 1.00 69.56 83 PRO A C 1
ATOM 623 O O . PRO A 1 83 ? -10.104 27.003 16.403 1.00 69.56 83 PRO A O 1
ATOM 626 N N . VAL A 1 84 ? -8.939 25.454 17.537 1.00 71.38 84 VAL A N 1
ATOM 627 C CA . VAL A 1 84 ? -9.867 25.381 18.658 1.00 71.38 84 VAL A CA 1
ATOM 628 C C . VAL A 1 84 ? -9.500 26.483 19.615 1.00 71.38 84 VAL A C 1
ATOM 630 O O . VAL A 1 84 ? -8.503 26.402 20.328 1.00 71.38 84 VAL A O 1
ATOM 633 N N . LEU A 1 85 ? -10.301 27.541 19.589 1.00 77.19 85 LEU A N 1
ATOM 634 C CA . LEU A 1 85 ? -10.150 28.656 20.506 1.00 77.19 85 LEU A CA 1
ATOM 635 C C . LEU A 1 85 ? -10.468 28.168 21.914 1.00 77.19 85 LEU A C 1
ATOM 637 O O . LEU A 1 85 ? -11.629 27.998 22.287 1.00 77.19 85 LEU A O 1
ATOM 641 N N . ALA A 1 86 ? -9.408 27.898 22.663 1.00 74.50 86 ALA A N 1
ATOM 642 C CA . ALA A 1 86 ? -9.500 27.506 24.047 1.00 74.50 86 ALA A CA 1
ATOM 643 C C . ALA A 1 86 ? -10.067 28.643 24.912 1.00 74.50 86 ALA A C 1
ATOM 645 O O . ALA A 1 86 ? -9.854 29.827 24.639 1.00 74.50 86 ALA A O 1
ATOM 646 N N . ASP A 1 87 ? -10.774 28.280 25.979 1.00 73.69 87 ASP A N 1
ATOM 647 C CA . ASP A 1 87 ? -11.165 29.221 27.023 1.00 73.69 87 ASP A CA 1
ATOM 648 C C . ASP A 1 87 ? -9.939 29.746 27.800 1.00 73.69 87 ASP A C 1
ATOM 650 O O . ASP A 1 87 ? -8.795 29.341 27.581 1.00 73.69 87 ASP A O 1
ATOM 654 N N . ALA A 1 88 ? -10.168 30.637 28.768 1.00 72.12 88 ALA A N 1
ATOM 655 C CA . ALA A 1 88 ? -9.108 31.212 29.603 1.00 72.12 88 ALA A CA 1
ATOM 656 C C . ALA A 1 88 ? -8.296 30.176 30.418 1.00 72.12 88 ALA A C 1
ATOM 658 O O . ALA A 1 88 ? -7.320 30.544 31.069 1.00 72.12 88 ALA A O 1
ATOM 659 N N . ARG A 1 89 ? -8.706 28.902 30.426 1.00 68.81 89 ARG A N 1
ATOM 660 C CA . ARG A 1 89 ? -8.046 27.785 31.111 1.00 68.81 89 ARG A CA 1
ATOM 661 C C . ARG A 1 89 ? -7.411 26.788 30.137 1.00 68.81 89 ARG A C 1
ATOM 663 O O . ARG A 1 89 ? -6.876 25.786 30.599 1.00 68.81 89 ARG A O 1
ATOM 670 N N . GLY A 1 90 ? -7.440 27.051 28.829 1.00 73.19 90 GLY A N 1
ATOM 671 C CA . GLY A 1 90 ? -6.871 26.156 27.820 1.00 73.19 90 GLY A CA 1
ATOM 672 C C . GLY A 1 90 ? -7.836 25.075 27.316 1.00 73.19 90 GLY A C 1
ATOM 673 O O . GLY A 1 90 ? -7.407 24.175 26.601 1.00 73.19 90 GLY A O 1
ATOM 674 N N . ASN A 1 91 ? -9.129 25.150 27.649 1.00 72.38 91 ASN A N 1
ATOM 675 C CA . ASN A 1 91 ? -10.093 24.094 27.342 1.00 72.38 91 ASN A CA 1
ATOM 676 C C . ASN A 1 91 ? -10.875 24.363 26.045 1.00 72.38 91 ASN A C 1
ATOM 678 O O . ASN A 1 91 ? -11.316 25.495 25.838 1.00 72.38 91 ASN A O 1
ATOM 682 N N . PRO A 1 92 ? -11.145 23.343 25.206 1.00 73.06 92 PRO A N 1
ATOM 683 C CA . PRO A 1 92 ? -12.048 23.477 24.066 1.00 73.06 92 PRO A CA 1
ATOM 684 C C . PRO A 1 92 ? -13.449 23.959 24.476 1.00 73.06 92 PRO A C 1
ATOM 686 O O . PRO A 1 92 ? -13.946 23.522 25.516 1.00 73.06 92 PRO A O 1
ATOM 689 N N . PRO A 1 93 ? -14.161 24.735 23.635 1.00 72.19 93 PRO A N 1
ATOM 690 C CA . PRO A 1 93 ? -15.513 25.222 23.938 1.00 72.19 93 PRO A CA 1
ATOM 691 C C . PRO A 1 93 ? -16.547 24.117 24.205 1.00 72.19 93 PRO A C 1
ATOM 693 O O . PRO A 1 93 ? -17.562 24.351 24.857 1.00 72.19 93 PRO A O 1
ATOM 696 N N . TRP A 1 94 ? -16.310 22.916 23.677 1.00 71.19 94 TRP A N 1
ATOM 697 C CA . TRP A 1 94 ? -17.158 21.734 23.847 1.00 71.19 94 TRP A CA 1
ATOM 698 C C . TRP A 1 94 ? -16.676 20.788 24.949 1.00 71.19 94 TRP A C 1
ATOM 700 O O . TRP A 1 94 ? -17.320 19.763 25.186 1.00 71.19 94 TRP A O 1
ATOM 710 N N . MET A 1 95 ? -15.545 21.075 25.603 1.00 72.12 95 MET A N 1
ATOM 711 C CA . MET A 1 95 ? -15.069 20.223 26.683 1.00 72.12 95 MET A CA 1
ATOM 712 C C . MET A 1 95 ? -16.028 20.325 27.866 1.00 72.12 95 MET A C 1
ATOM 714 O O . MET A 1 95 ? -16.377 21.413 28.323 1.00 72.12 95 MET A O 1
ATOM 718 N N . ALA A 1 96 ? -16.493 19.170 28.340 1.00 71.12 96 ALA A N 1
ATOM 719 C CA . ALA A 1 96 ? -17.412 19.127 29.462 1.00 71.12 96 ALA A CA 1
ATOM 720 C C . ALA A 1 96 ? -16.745 19.688 30.726 1.00 71.12 96 ALA A C 1
ATOM 722 O O . ALA A 1 96 ? -15.567 19.450 30.989 1.00 71.12 96 ALA A O 1
ATOM 723 N N . ASP A 1 97 ? -17.525 20.423 31.518 1.00 78.06 97 ASP A N 1
ATOM 724 C CA . ASP A 1 97 ? -17.092 20.927 32.819 1.00 78.06 97 ASP A CA 1
ATOM 725 C C . ASP A 1 97 ? -16.573 19.777 33.697 1.00 78.06 97 ASP A C 1
ATOM 727 O O . ASP A 1 97 ? -17.265 18.771 33.885 1.00 78.06 97 ASP A O 1
ATOM 731 N N . ALA A 1 98 ? -15.365 19.934 34.241 1.00 72.81 98 ALA A N 1
ATOM 732 C CA . ALA A 1 98 ? -14.684 18.883 34.993 1.00 72.81 98 ALA A CA 1
ATOM 733 C C . ALA A 1 98 ? -15.516 18.375 36.185 1.00 72.81 98 ALA A C 1
ATOM 735 O O . ALA A 1 98 ? -15.598 17.168 36.407 1.00 72.81 98 ALA A O 1
ATOM 736 N N . GLY A 1 99 ? -16.227 19.267 36.886 1.00 77.31 99 GLY A N 1
ATOM 737 C CA . GLY A 1 99 ? -17.103 18.883 37.995 1.00 77.31 99 GLY A CA 1
ATOM 738 C C . GLY A 1 99 ? -18.296 18.035 37.539 1.00 77.31 99 GLY A C 1
ATOM 739 O O . GLY A 1 99 ? -18.686 17.075 38.204 1.00 77.31 99 GLY A O 1
ATOM 740 N N . ARG A 1 100 ? -18.864 18.320 36.361 1.00 78.06 100 ARG A N 1
ATOM 741 C CA . ARG A 1 100 ? -19.923 17.482 35.764 1.00 78.06 100 ARG A CA 1
ATOM 742 C C . ARG A 1 100 ? -19.408 16.118 35.301 1.00 78.06 100 ARG A C 1
ATOM 744 O O . ARG A 1 100 ? -20.150 15.133 35.392 1.00 78.06 100 ARG A O 1
ATOM 751 N N . ILE A 1 101 ? -18.166 16.046 34.822 1.00 78.69 101 ILE A N 1
ATOM 752 C CA . ILE A 1 101 ? -17.516 14.781 34.454 1.00 78.69 101 ILE A CA 1
ATOM 753 C C . ILE A 1 101 ? -17.357 13.894 35.696 1.00 78.69 101 ILE A C 1
ATOM 755 O O . ILE A 1 101 ? -17.746 12.727 35.654 1.00 78.69 101 ILE A O 1
ATOM 759 N N . GLU A 1 102 ? -16.879 14.443 36.816 1.00 79.88 102 GLU A N 1
ATOM 760 C CA . GLU A 1 102 ? -16.722 13.702 38.077 1.00 79.88 102 GLU A CA 1
ATOM 761 C C . GLU A 1 102 ? -18.044 13.088 38.560 1.00 79.88 102 GLU A C 1
ATOM 763 O O . GLU A 1 102 ? -18.116 11.886 38.831 1.00 79.88 102 GLU A O 1
ATOM 768 N N . VAL A 1 103 ? -19.125 13.875 38.566 1.00 83.00 103 VAL A N 1
ATOM 769 C CA . VAL A 1 103 ? -20.468 13.395 38.940 1.00 83.00 103 VAL A CA 1
ATOM 770 C C . VAL A 1 103 ? -20.943 12.271 38.013 1.00 83.00 103 VAL A C 1
ATOM 772 O O . VAL A 1 103 ? -21.549 11.289 38.453 1.00 83.00 103 VAL A O 1
ATOM 775 N N . THR A 1 104 ? -20.678 12.387 36.712 1.00 82.12 104 THR A N 1
ATOM 776 C CA . THR A 1 104 ? -21.074 11.367 35.728 1.00 82.12 104 THR A CA 1
ATOM 777 C C . THR A 1 104 ? -20.269 10.078 35.923 1.00 82.12 104 THR A C 1
ATOM 779 O O . THR A 1 104 ? -20.824 8.979 35.848 1.00 82.12 104 THR A O 1
ATOM 782 N N . GLN A 1 105 ? -18.983 10.199 36.254 1.00 83.50 105 GLN A N 1
ATOM 783 C CA . GLN A 1 105 ? -18.082 9.079 36.506 1.00 83.50 105 GLN A CA 1
ATOM 784 C C . GLN A 1 105 ? -18.497 8.307 37.766 1.00 83.50 105 GLN A C 1
ATOM 786 O O . GLN A 1 105 ? -18.503 7.071 37.768 1.00 83.50 105 GLN A O 1
ATOM 791 N N . GLU A 1 106 ? -18.898 9.014 38.822 1.00 82.38 106 GLU A N 1
ATOM 792 C CA . GLU A 1 106 ? -19.427 8.412 40.048 1.00 82.38 106 GLU A CA 1
ATOM 793 C C . GLU A 1 106 ? -20.738 7.650 39.794 1.00 82.38 106 GLU A C 1
ATOM 795 O O . GLU A 1 106 ? -20.899 6.504 40.234 1.00 82.38 106 GLU A O 1
ATOM 800 N N . ARG A 1 107 ? -21.660 8.240 39.022 1.00 82.44 107 ARG A N 1
ATOM 801 C CA . ARG A 1 107 ? -22.921 7.587 38.634 1.00 82.44 107 ARG A CA 1
ATOM 802 C C . ARG A 1 107 ? -22.680 6.318 37.821 1.00 82.44 107 ARG A C 1
ATOM 804 O O . ARG A 1 107 ? -23.276 5.288 38.134 1.00 82.44 107 ARG A O 1
ATOM 811 N N . ALA A 1 108 ? -21.781 6.363 36.838 1.00 78.88 108 ALA A N 1
ATOM 812 C CA . ALA A 1 108 ? -21.418 5.199 36.029 1.00 78.88 108 ALA A CA 1
ATOM 813 C C . ALA A 1 108 ? -20.815 4.071 36.887 1.00 78.88 108 ALA A C 1
ATOM 815 O O . ALA A 1 108 ? -21.190 2.906 36.749 1.00 78.88 108 ALA A O 1
ATOM 816 N N . ASN A 1 109 ? -19.945 4.416 37.840 1.00 78.50 109 ASN A N 1
ATOM 817 C CA . ASN A 1 109 ? -19.372 3.449 38.780 1.00 78.50 109 ASN A CA 1
ATOM 818 C C . ASN A 1 109 ? -20.428 2.833 39.701 1.00 78.50 109 ASN A C 1
ATOM 820 O O . ASN A 1 109 ? -20.395 1.632 39.966 1.00 78.50 109 ASN A O 1
ATOM 824 N N . THR A 1 110 ? -21.377 3.639 40.173 1.00 79.12 110 THR A N 1
ATOM 825 C CA . THR A 1 110 ? -22.477 3.176 41.027 1.00 79.12 110 THR A CA 1
ATOM 826 C C . THR A 1 110 ? -23.385 2.203 40.278 1.00 79.12 110 THR A C 1
ATOM 828 O O . THR A 1 110 ? -23.680 1.129 40.799 1.00 79.12 110 THR A O 1
ATOM 831 N N . GLN A 1 111 ? -23.762 2.519 39.036 1.00 77.44 111 GLN A N 1
ATOM 832 C CA . GLN A 1 111 ? -24.560 1.622 38.195 1.00 77.44 111 GLN A CA 1
ATOM 833 C C . GLN A 1 111 ? -23.818 0.317 37.885 1.00 77.44 111 GLN A C 1
ATOM 835 O O . GLN A 1 111 ? -24.396 -0.760 38.021 1.00 77.44 111 GLN A O 1
ATOM 840 N N . ALA A 1 112 ? -22.524 0.386 37.555 1.00 69.00 112 ALA A N 1
ATOM 841 C CA . ALA A 1 112 ? -21.706 -0.807 37.341 1.00 69.00 112 ALA A CA 1
ATOM 842 C C . ALA A 1 112 ? -21.672 -1.700 38.595 1.00 69.00 112 ALA A C 1
ATOM 844 O O . ALA A 1 112 ? -21.887 -2.907 38.504 1.00 69.00 112 ALA A O 1
ATOM 845 N N . ARG A 1 113 ? -21.486 -1.119 39.787 1.00 72.31 113 ARG A N 1
ATOM 846 C CA . ARG A 1 113 ? -21.521 -1.863 41.061 1.00 72.31 113 ARG A CA 1
ATOM 847 C C . ARG A 1 113 ? -22.885 -2.496 41.342 1.00 72.31 113 ARG A C 1
ATOM 849 O O . ARG A 1 113 ? -22.943 -3.618 41.835 1.00 72.31 113 ARG A O 1
ATOM 856 N N . GLN A 1 114 ? -23.975 -1.802 41.018 1.00 73.25 114 GLN A N 1
ATOM 857 C CA . GLN A 1 114 ? -25.336 -2.324 41.171 1.00 73.25 114 GLN A CA 1
ATOM 858 C C . GLN A 1 114 ? -25.656 -3.450 40.178 1.00 73.25 114 GLN A C 1
ATOM 860 O O . GLN A 1 114 ? -26.397 -4.366 40.521 1.00 73.25 114 GLN A O 1
ATOM 865 N N . PHE A 1 115 ? -25.089 -3.421 38.973 1.00 64.69 115 PHE A N 1
ATOM 866 C CA . PHE A 1 115 ? -25.255 -4.489 37.987 1.00 64.69 115 PHE A CA 1
ATOM 867 C C . PHE A 1 115 ? -24.477 -5.760 38.377 1.00 64.69 115 PHE A C 1
ATOM 869 O O . PHE A 1 115 ? -24.992 -6.871 38.277 1.00 64.69 115 PHE A O 1
ATOM 876 N N . TRP A 1 116 ? -23.258 -5.606 38.903 1.00 58.00 116 TRP A N 1
ATOM 877 C CA . TRP A 1 116 ? -22.353 -6.706 39.264 1.00 58.00 116 TRP A CA 1
ATOM 878 C C . TRP A 1 116 ? -22.462 -7.164 40.733 1.00 58.00 116 TRP A C 1
ATOM 880 O O . TRP A 1 116 ? -21.490 -7.655 41.300 1.00 58.00 116 TRP A O 1
ATOM 890 N N . GLN A 1 117 ? -23.639 -7.045 41.359 1.00 58.06 117 GLN A N 1
ATOM 891 C CA . GLN A 1 117 ? -23.870 -7.202 42.812 1.00 58.06 117 GLN A CA 1
ATOM 892 C C . GLN A 1 117 ? -23.327 -8.480 43.491 1.00 58.06 117 GLN A C 1
ATOM 894 O O . GLN A 1 117 ? -23.218 -8.498 44.715 1.00 58.06 117 GLN A O 1
ATOM 899 N N . ARG A 1 118 ? -23.002 -9.552 42.752 1.00 53.25 118 ARG A N 1
ATOM 900 C CA . ARG A 1 118 ? -22.461 -10.815 43.308 1.00 53.25 118 ARG A CA 1
ATOM 901 C C . ARG A 1 118 ? -21.010 -11.110 42.922 1.00 53.25 118 ARG A C 1
ATOM 903 O O . ARG A 1 118 ? -20.479 -12.144 43.315 1.00 53.25 118 ARG A O 1
ATOM 910 N N . SER A 1 119 ? -20.375 -10.232 42.155 1.00 47.19 119 SER A N 1
ATOM 911 C CA . SER A 1 119 ? -18.989 -10.400 41.730 1.00 47.19 119 SER A CA 1
ATOM 912 C C . SER A 1 119 ? -18.061 -9.687 42.710 1.00 47.19 119 SER A C 1
ATOM 914 O O . SER A 1 119 ? -18.237 -8.505 42.982 1.00 47.19 119 SER A O 1
ATOM 916 N N . ALA A 1 120 ? -17.018 -10.371 43.190 1.00 51.56 120 ALA A N 1
ATOM 917 C CA . ALA A 1 120 ? -15.966 -9.757 44.015 1.00 51.56 120 ALA A CA 1
ATOM 918 C C . ALA A 1 120 ? -15.100 -8.731 43.243 1.00 51.56 120 ALA A C 1
ATOM 920 O O . ALA A 1 120 ? -14.206 -8.113 43.814 1.00 51.56 120 ALA A O 1
ATOM 921 N N . TRP A 1 121 ? -15.367 -8.554 41.944 1.00 47.03 121 TRP A N 1
ATOM 922 C CA . TRP A 1 121 ? -14.614 -7.716 41.021 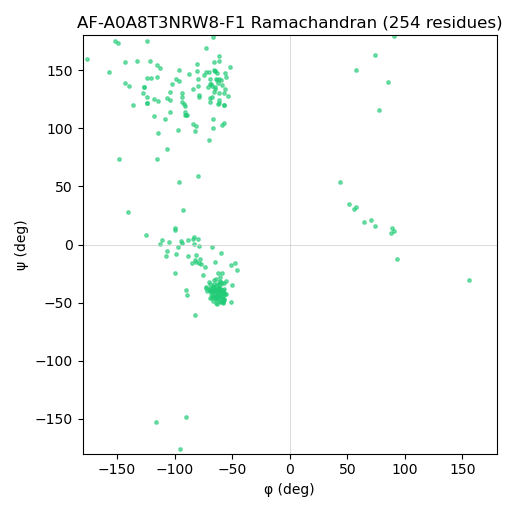1.00 47.03 121 TRP A CA 1
ATOM 923 C C . TRP A 1 121 ? -15.590 -6.909 40.163 1.00 47.03 121 TRP A C 1
ATOM 925 O O . TRP A 1 121 ? -16.397 -7.479 39.429 1.00 47.03 121 TRP A O 1
ATOM 935 N N . THR A 1 122 ? -15.505 -5.580 40.233 1.00 56.25 122 THR A N 1
ATOM 936 C CA . THR A 1 122 ? -16.255 -4.665 39.360 1.00 56.25 122 THR A CA 1
ATOM 937 C C . THR A 1 122 ? -15.275 -3.748 38.643 1.00 56.25 122 THR A C 1
ATOM 939 O O . THR A 1 122 ? -14.471 -3.090 39.305 1.00 56.25 122 THR A O 1
ATOM 942 N N . ARG A 1 123 ? -15.339 -3.663 37.310 1.00 57.28 123 ARG A N 1
ATOM 943 C CA . ARG A 1 123 ? -14.589 -2.644 36.560 1.00 57.28 123 ARG A CA 1
ATOM 944 C C . ARG A 1 123 ? -15.327 -1.307 36.659 1.00 57.28 123 ARG A C 1
ATOM 946 O O . ARG A 1 123 ? -16.517 -1.241 36.363 1.00 57.28 123 ARG A O 1
ATOM 953 N N . SER A 1 124 ? -14.633 -0.252 37.087 1.00 62.84 124 SER A N 1
ATOM 954 C CA . SER A 1 124 ? -15.140 1.120 36.976 1.00 62.84 124 SER A CA 1
ATOM 955 C C . SER A 1 124 ? -15.187 1.522 35.504 1.00 62.84 124 SER A C 1
ATOM 957 O O . SER A 1 124 ? -14.222 1.253 34.785 1.00 62.84 124 SER A O 1
ATOM 959 N N . ALA A 1 125 ? -16.249 2.193 35.062 1.00 63.44 125 ALA A N 1
ATOM 960 C CA . ALA A 1 125 ? -16.251 2.821 33.741 1.00 63.44 125 ALA A CA 1
ATOM 961 C C . ALA A 1 125 ? -15.128 3.877 33.689 1.00 63.44 125 ALA A C 1
ATOM 963 O O . ALA A 1 125 ? -14.888 4.526 34.701 1.00 63.44 125 ALA A O 1
ATOM 964 N N . ASN A 1 126 ? -14.423 4.045 32.569 1.00 67.38 126 ASN A N 1
ATOM 965 C CA . ASN A 1 126 ? -13.487 5.161 32.368 1.00 67.38 126 ASN A CA 1
ATOM 966 C C . ASN A 1 126 ? -14.132 6.150 31.393 1.00 67.38 126 ASN A C 1
ATOM 968 O O . ASN A 1 126 ? -13.899 6.073 30.190 1.00 67.38 126 ASN A O 1
ATOM 972 N N . ILE A 1 127 ? -15.007 7.024 31.898 1.00 68.94 127 ILE A N 1
ATOM 973 C CA . ILE A 1 127 ? -15.746 7.963 31.037 1.00 68.94 127 ILE A CA 1
ATOM 974 C C . ILE A 1 127 ? -14.926 9.207 30.685 1.00 68.94 127 ILE A C 1
ATOM 976 O O . ILE A 1 127 ? -15.327 9.975 29.817 1.00 68.94 127 ILE A O 1
ATOM 980 N N . THR A 1 128 ? -13.804 9.425 3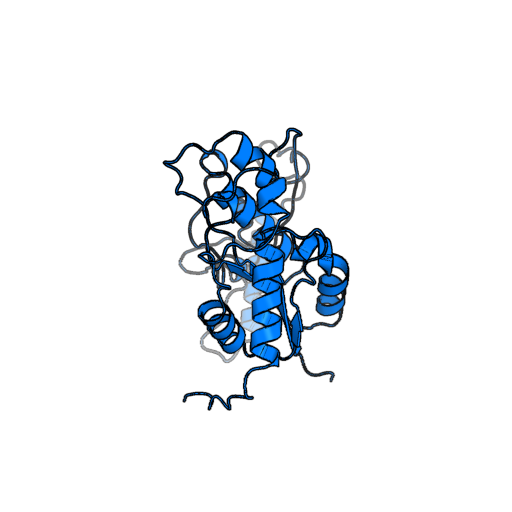1.379 1.00 66.12 128 THR A N 1
ATOM 981 C CA . THR A 1 128 ? -12.909 10.563 31.144 1.00 66.12 128 THR A CA 1
ATOM 982 C C . THR A 1 128 ? -12.014 10.336 29.935 1.00 66.12 128 THR A C 1
ATOM 984 O O . THR A 1 128 ? -11.425 11.289 29.435 1.00 66.12 128 THR A O 1
ATOM 987 N N . ASN A 1 129 ? -11.914 9.084 29.467 1.00 62.50 129 ASN A N 1
ATOM 988 C CA . ASN A 1 129 ? -11.013 8.681 28.395 1.00 62.50 129 ASN A CA 1
ATOM 989 C C . ASN A 1 129 ? -9.567 9.150 28.663 1.00 62.50 129 ASN A C 1
ATOM 991 O O . ASN A 1 129 ? -8.844 9.543 27.751 1.00 62.50 129 ASN A O 1
ATOM 995 N N . GLN A 1 130 ? -9.165 9.150 29.937 1.00 66.44 130 GLN A N 1
ATOM 996 C CA . GLN A 1 130 ? -7.798 9.435 30.355 1.00 66.44 130 GLN A CA 1
ATOM 997 C C . GLN A 1 130 ? -7.035 8.122 30.481 1.00 66.44 130 GLN A C 1
ATOM 999 O O . GLN A 1 130 ? -7.488 7.189 31.153 1.00 66.44 130 GLN A O 1
ATOM 1004 N N . GLU A 1 131 ? -5.892 8.063 29.813 1.00 66.12 131 GLU A N 1
ATOM 1005 C CA . GLU A 1 131 ? -4.971 6.936 29.856 1.00 66.12 131 GLU A CA 1
ATOM 1006 C C . GLU A 1 131 ? -4.113 6.992 31.126 1.00 66.12 131 GLU A C 1
ATOM 1008 O O . GLU A 1 131 ? -3.625 8.049 31.519 1.00 66.12 131 GLU A O 1
ATOM 1013 N N . THR A 1 132 ? -3.943 5.845 31.783 1.00 72.94 132 THR A N 1
ATOM 1014 C CA . THR A 1 132 ? -3.009 5.662 32.907 1.00 72.94 132 THR A CA 1
ATOM 1015 C C . THR A 1 132 ? -2.401 4.266 32.815 1.00 72.94 132 THR A C 1
ATOM 1017 O O . THR A 1 132 ? -3.055 3.370 32.284 1.00 72.94 132 THR A O 1
ATOM 1020 N N . ASP A 1 133 ? -1.230 4.026 33.407 1.00 67.44 133 ASP A N 1
ATOM 1021 C CA . ASP A 1 133 ? -0.601 2.689 33.416 1.00 67.44 133 ASP A CA 1
ATOM 1022 C C . ASP A 1 133 ? -1.523 1.593 33.984 1.00 67.44 133 ASP A C 1
ATOM 1024 O O . ASP A 1 133 ? -1.504 0.442 33.556 1.00 67.44 133 ASP A O 1
ATOM 1028 N N . ALA A 1 134 ? -2.389 1.956 34.936 1.00 65.75 134 ALA A N 1
ATOM 1029 C CA . ALA A 1 134 ? -3.368 1.050 35.531 1.00 65.75 134 ALA A CA 1
ATOM 1030 C C . ALA A 1 134 ? -4.640 0.862 34.676 1.00 65.75 134 ALA A C 1
ATOM 1032 O O . ALA A 1 134 ? -5.448 -0.028 34.962 1.00 65.75 134 ALA A O 1
ATOM 1033 N N . ARG A 1 135 ? -4.871 1.731 33.681 1.00 62.44 135 ARG A N 1
ATOM 1034 C CA . ARG A 1 135 ? -6.055 1.773 32.803 1.00 62.44 135 ARG A CA 1
ATOM 1035 C C . ARG A 1 135 ? -5.669 2.286 31.404 1.00 62.44 135 ARG A C 1
ATOM 1037 O O . ARG A 1 135 ? -6.008 3.429 31.076 1.00 62.44 135 ARG A O 1
ATOM 1044 N N . PRO A 1 136 ? -4.980 1.472 30.588 1.00 60.72 136 PRO A N 1
ATOM 1045 C CA . PRO A 1 136 ? -4.727 1.818 29.194 1.00 60.72 136 PRO A CA 1
ATOM 1046 C C . PRO A 1 136 ? -6.056 1.921 28.433 1.00 60.72 136 PRO A C 1
ATOM 1048 O O . PRO A 1 136 ? -7.023 1.216 28.755 1.00 60.72 136 PRO A O 1
ATOM 1051 N N . LEU A 1 137 ? -6.132 2.808 27.440 1.00 57.75 137 LEU A N 1
ATOM 1052 C CA . LEU A 1 137 ? -7.282 2.859 26.540 1.00 57.75 137 LEU A CA 1
ATOM 1053 C C . LEU A 1 137 ? -7.129 1.744 25.501 1.00 57.75 137 LEU A C 1
ATOM 1055 O O . LEU A 1 137 ? -6.032 1.458 25.038 1.00 57.75 137 LEU A O 1
ATOM 1059 N N . ALA A 1 138 ? -8.232 1.099 25.119 1.00 45.38 138 ALA A N 1
ATOM 1060 C CA . ALA A 1 138 ? -8.181 0.056 24.090 1.00 45.38 138 ALA A CA 1
ATOM 1061 C C . ALA A 1 138 ? -7.616 0.594 22.759 1.00 45.38 138 ALA A C 1
ATOM 1063 O O . ALA A 1 138 ? -6.892 -0.120 22.077 1.00 45.38 138 ALA A O 1
ATOM 1064 N N . ASP A 1 139 ? -7.883 1.869 22.459 1.00 46.22 139 ASP A N 1
ATOM 1065 C CA . ASP A 1 139 ? -7.421 2.570 21.254 1.00 46.22 139 ASP A CA 1
ATOM 1066 C C . ASP A 1 139 ? -5.945 3.026 21.334 1.00 46.22 139 ASP A C 1
ATOM 1068 O O . ASP A 1 139 ? -5.383 3.453 20.328 1.00 46.22 139 ASP A O 1
ATOM 1072 N N . SER A 1 140 ? -5.306 2.989 22.514 1.00 44.84 140 SER A N 1
ATOM 1073 C CA . SER A 1 140 ? -3.902 3.404 22.701 1.00 44.84 140 SER A CA 1
ATOM 1074 C C . SER A 1 140 ? -2.911 2.232 22.719 1.00 44.84 140 SER A C 1
ATOM 1076 O O . SER A 1 140 ? -1.696 2.448 22.661 1.00 44.84 140 SER A O 1
ATOM 1078 N N . VAL A 1 141 ? -3.424 0.997 22.729 1.00 45.84 141 VAL A N 1
ATOM 1079 C CA . VAL A 1 141 ? -2.657 -0.247 22.608 1.00 45.84 141 VAL A CA 1
ATOM 1080 C C . VAL A 1 141 ? -2.704 -0.698 21.148 1.00 45.84 141 VAL A C 1
ATOM 1082 O O . VAL A 1 141 ? -3.686 -1.285 20.699 1.00 45.84 141 VAL A O 1
ATOM 1085 N N . SER A 1 142 ? -1.652 -0.391 20.387 1.00 40.28 142 SER A N 1
ATOM 1086 C CA . SER A 1 142 ? -1.586 -0.749 18.968 1.00 40.28 142 SER A CA 1
ATOM 1087 C C . SER A 1 142 ? -1.486 -2.268 18.768 1.00 40.28 142 SER A C 1
ATOM 1089 O O . SER A 1 142 ? -0.734 -2.951 19.466 1.00 40.28 142 SER A O 1
ATOM 1091 N N . GLY A 1 143 ? -2.252 -2.795 17.808 1.00 37.53 143 GLY A N 1
ATOM 1092 C CA . GLY A 1 143 ? -2.185 -4.191 17.361 1.00 37.53 143 GLY A CA 1
ATOM 1093 C C . GLY A 1 143 ? -1.548 -4.384 15.979 1.00 37.53 143 GLY A C 1
ATOM 1094 O O . GLY A 1 143 ? -1.313 -5.529 15.597 1.00 37.53 143 GLY A O 1
ATOM 1095 N N . GLN A 1 144 ? -1.306 -3.300 15.226 1.00 34.34 144 GLN A N 1
ATOM 1096 C CA . GLN A 1 144 ? -0.754 -3.270 13.859 1.00 34.34 144 GLN A CA 1
ATOM 1097 C C . GLN A 1 144 ? -0.100 -1.892 13.587 1.00 34.34 144 GLN A C 1
ATOM 1099 O O . GLN A 1 144 ? -0.579 -0.893 14.115 1.00 34.34 144 GLN A O 1
ATOM 1104 N N . GLY A 1 145 ? 0.953 -1.821 12.759 1.00 40.56 145 GLY A N 1
ATOM 1105 C CA . GLY A 1 145 ? 1.679 -0.574 12.432 1.00 40.56 145 GLY A CA 1
ATOM 1106 C C . GLY A 1 145 ? 2.872 -0.260 13.354 1.00 40.56 145 GLY A C 1
ATOM 1107 O O . GLY A 1 145 ? 3.179 -1.032 14.266 1.00 40.56 145 GLY A O 1
ATOM 1108 N N . SER A 1 146 ? 3.571 0.855 13.099 1.00 39.34 146 SER A N 1
ATOM 1109 C CA . SER A 1 146 ? 4.711 1.303 13.921 1.00 39.34 146 SER A CA 1
ATOM 1110 C C . SER A 1 146 ? 4.270 1.678 15.344 1.00 39.34 146 SER A C 1
ATOM 1112 O O . SER A 1 146 ? 3.258 2.350 15.540 1.00 39.34 146 SER A O 1
ATOM 1114 N N . LEU A 1 147 ? 5.030 1.236 16.352 1.00 42.00 147 LEU A N 1
ATOM 1115 C CA . LEU A 1 147 ? 4.771 1.514 17.774 1.00 42.00 147 LEU A CA 1
ATOM 1116 C C . LEU A 1 147 ? 5.431 2.812 18.267 1.00 42.00 147 LEU A C 1
ATOM 1118 O O . LEU A 1 147 ? 5.144 3.254 19.381 1.00 42.00 147 LEU A O 1
ATOM 1122 N N . GLU A 1 148 ? 6.301 3.409 17.452 1.00 44.69 148 GLU A N 1
ATOM 1123 C CA . GLU A 1 148 ? 7.102 4.578 17.814 1.00 44.69 148 GLU A CA 1
ATOM 1124 C C . GLU A 1 148 ? 6.480 5.881 17.280 1.00 44.69 148 GLU A C 1
ATOM 1126 O O . GLU A 1 148 ? 5.943 5.894 16.167 1.00 44.69 148 GLU A O 1
ATOM 1131 N N . PRO A 1 149 ? 6.550 6.993 18.040 1.00 45.06 149 PRO A N 1
ATOM 1132 C CA . PRO A 1 149 ? 6.164 8.313 17.553 1.00 45.06 149 PRO A CA 1
ATOM 1133 C C . PRO A 1 149 ? 6.967 8.695 16.306 1.00 45.06 149 PRO A C 1
ATOM 1135 O O . PRO A 1 149 ? 8.194 8.613 16.303 1.00 45.06 149 PRO A O 1
ATOM 1138 N N . VAL A 1 150 ? 6.271 9.142 15.262 1.00 55.09 150 VAL A N 1
ATOM 1139 C CA . VAL A 1 150 ? 6.899 9.598 14.021 1.00 55.09 150 VAL A CA 1
ATOM 1140 C C . VAL A 1 150 ? 7.150 11.101 14.104 1.00 55.09 150 VAL A C 1
ATOM 1142 O O . VAL A 1 150 ? 6.213 11.879 14.288 1.00 55.09 150 VAL A O 1
ATOM 1145 N N . ASP A 1 151 ? 8.411 11.505 13.972 1.00 64.56 151 ASP A N 1
ATOM 1146 C CA . ASP A 1 151 ? 8.788 12.903 13.766 1.00 64.56 151 ASP A CA 1
ATOM 1147 C C . ASP A 1 151 ? 8.638 13.248 12.281 1.00 64.56 151 ASP A C 1
ATOM 1149 O O . ASP A 1 151 ? 9.503 12.931 11.467 1.00 64.56 151 ASP A O 1
ATOM 1153 N N . PHE A 1 152 ? 7.508 13.860 11.931 1.00 61.34 152 PHE A N 1
ATOM 1154 C CA . PHE A 1 152 ? 7.163 14.208 10.551 1.00 61.34 152 PHE A CA 1
ATOM 1155 C C . PHE A 1 152 ? 8.155 15.170 9.895 1.00 61.34 152 PHE A C 1
ATOM 1157 O O . PHE A 1 152 ? 8.323 15.115 8.679 1.00 61.34 152 PHE A O 1
ATOM 1164 N N . ASP A 1 153 ? 8.823 16.016 10.681 1.00 57.69 153 ASP A N 1
ATOM 1165 C CA . ASP A 1 153 ? 9.787 16.990 10.161 1.00 57.69 153 ASP A CA 1
ATOM 1166 C C . ASP A 1 153 ? 11.132 16.332 9.800 1.00 57.69 153 ASP A C 1
ATOM 1168 O O . ASP A 1 153 ? 11.927 16.912 9.058 1.00 57.69 153 ASP A O 1
ATOM 1172 N N . ALA A 1 154 ? 11.380 15.118 10.302 1.00 68.00 154 ALA A N 1
ATOM 1173 C CA . ALA A 1 154 ? 12.592 14.340 10.063 1.00 68.00 154 ALA A CA 1
ATOM 1174 C C . ALA A 1 154 ? 12.391 13.182 9.070 1.00 68.00 154 ALA A C 1
ATOM 1176 O O . ALA A 1 154 ? 13.329 12.417 8.840 1.00 68.00 154 ALA A O 1
ATOM 1177 N N . LEU A 1 155 ? 11.188 13.022 8.505 1.00 66.56 155 LEU A N 1
ATOM 1178 C CA . LEU A 1 155 ? 10.908 11.925 7.587 1.00 66.56 155 LEU A CA 1
ATOM 1179 C C . LEU A 1 155 ? 11.611 12.121 6.250 1.00 66.56 155 LEU A C 1
ATOM 1181 O O . LEU A 1 155 ? 11.527 13.179 5.623 1.00 66.56 155 LEU A O 1
ATOM 1185 N N . ASP A 1 156 ? 12.214 11.042 5.762 1.00 76.06 156 ASP A N 1
ATOM 1186 C CA . ASP A 1 156 ? 12.543 10.962 4.352 1.00 76.06 156 ASP A CA 1
ATOM 1187 C C . ASP A 1 156 ? 11.273 10.753 3.498 1.00 76.06 156 ASP A C 1
ATOM 1189 O O . ASP A 1 156 ? 10.153 10.503 3.967 1.00 76.06 156 ASP A O 1
ATOM 1193 N N . ALA A 1 157 ? 11.455 10.892 2.192 1.00 71.25 157 ALA A N 1
ATOM 1194 C CA . ALA A 1 157 ? 10.401 10.752 1.197 1.00 71.25 157 ALA A CA 1
ATOM 1195 C C . ALA A 1 157 ? 9.718 9.372 1.236 1.00 71.25 157 ALA A C 1
ATOM 1197 O O . ALA A 1 157 ? 8.498 9.268 1.112 1.00 71.25 157 ALA A O 1
ATOM 1198 N N . THR A 1 158 ? 10.484 8.307 1.454 1.00 75.25 158 THR A N 1
ATOM 1199 C CA . THR A 1 158 ? 9.958 6.940 1.519 1.00 75.25 158 THR A CA 1
ATOM 1200 C C . THR A 1 158 ? 9.072 6.771 2.750 1.00 75.25 158 THR A C 1
ATOM 1202 O O . THR A 1 158 ? 7.961 6.247 2.666 1.00 75.25 158 THR A O 1
ATOM 1205 N N . GLN A 1 159 ? 9.533 7.265 3.898 1.00 71.94 159 GLN A N 1
ATOM 1206 C CA . GLN A 1 159 ? 8.779 7.223 5.145 1.00 71.94 159 GLN A CA 1
ATOM 1207 C C . GLN A 1 159 ? 7.497 8.056 5.060 1.00 71.94 159 GLN A C 1
ATOM 1209 O O . GLN A 1 159 ? 6.453 7.608 5.530 1.00 71.94 159 GLN A O 1
ATOM 1214 N N . THR A 1 160 ? 7.545 9.216 4.400 1.00 76.56 160 THR A N 1
ATOM 1215 C CA . THR A 1 160 ? 6.356 10.044 4.146 1.00 76.56 160 THR A CA 1
ATOM 1216 C C . THR A 1 160 ? 5.296 9.265 3.365 1.00 76.56 160 THR A C 1
ATOM 1218 O O . THR A 1 160 ? 4.157 9.170 3.822 1.00 76.56 160 THR A O 1
ATOM 1221 N N . ARG A 1 161 ? 5.675 8.619 2.253 1.00 79.06 161 ARG A N 1
ATOM 1222 C CA . ARG A 1 161 ? 4.752 7.805 1.438 1.00 79.06 161 ARG A CA 1
ATOM 1223 C C . ARG A 1 161 ? 4.136 6.649 2.226 1.00 79.06 161 ARG A C 1
ATOM 1225 O O . ARG A 1 161 ? 2.946 6.372 2.096 1.00 79.06 161 ARG A O 1
ATOM 1232 N N . LYS A 1 162 ? 4.917 5.991 3.091 1.00 78.19 162 LYS A N 1
ATOM 1233 C CA . LYS A 1 162 ? 4.393 4.931 3.972 1.00 78.19 162 LYS A CA 1
ATOM 1234 C C . LYS A 1 162 ? 3.333 5.470 4.928 1.00 78.19 162 LYS A C 1
ATOM 1236 O O . LYS A 1 162 ? 2.295 4.838 5.087 1.00 78.19 162 LYS A O 1
ATOM 1241 N N . VAL A 1 163 ? 3.549 6.646 5.518 1.00 77.50 163 VAL A N 1
ATOM 1242 C CA . VAL A 1 163 ? 2.551 7.261 6.406 1.00 77.50 163 VAL A CA 1
ATOM 1243 C C . VAL A 1 163 ? 1.285 7.672 5.643 1.00 77.50 163 VAL A C 1
ATOM 1245 O O . VAL A 1 163 ? 0.176 7.525 6.160 1.00 77.50 163 VAL A O 1
ATOM 1248 N N . GLU A 1 164 ? 1.412 8.151 4.406 1.00 81.38 164 GLU A N 1
ATOM 1249 C CA . GLU A 1 164 ? 0.260 8.459 3.548 1.00 81.38 164 GLU A CA 1
ATOM 1250 C C . GLU A 1 164 ? -0.578 7.209 3.233 1.00 81.38 164 GLU A C 1
ATOM 1252 O O . GLU A 1 164 ? -1.808 7.242 3.338 1.00 81.38 164 GLU A O 1
ATOM 1257 N N . ASP A 1 165 ? 0.075 6.090 2.924 1.00 83.31 165 ASP A N 1
ATOM 1258 C CA . ASP A 1 165 ? -0.593 4.822 2.616 1.00 83.31 165 ASP A CA 1
ATOM 1259 C C . ASP A 1 165 ? -1.197 4.161 3.872 1.00 83.31 165 ASP A C 1
ATOM 1261 O O . ASP A 1 165 ? -2.324 3.658 3.843 1.00 83.31 165 ASP A O 1
ATOM 1265 N N . GLU A 1 166 ? -0.531 4.268 5.031 1.00 72.56 166 GLU A N 1
ATOM 1266 C CA . GLU A 1 166 ? -1.120 3.911 6.332 1.00 72.56 166 GLU A CA 1
ATOM 1267 C C . GLU A 1 166 ? -2.386 4.724 6.618 1.00 72.56 166 GLU A C 1
ATOM 1269 O O . GLU A 1 166 ? -3.402 4.175 7.060 1.00 72.56 166 GLU A O 1
ATOM 1274 N N . ARG A 1 167 ? -2.363 6.030 6.327 1.00 77.50 167 ARG A N 1
ATOM 1275 C CA . ARG A 1 167 ? -3.527 6.905 6.498 1.00 77.50 167 ARG A CA 1
ATOM 1276 C C . ARG A 1 167 ? -4.675 6.499 5.581 1.00 77.50 167 ARG A C 1
ATOM 1278 O O . ARG A 1 167 ? -5.833 6.532 6.008 1.00 77.50 167 ARG A O 1
ATOM 1285 N N . TYR A 1 168 ? -4.378 6.105 4.347 1.00 81.56 168 TYR A N 1
ATOM 1286 C CA . TYR A 1 168 ? -5.385 5.581 3.435 1.00 81.56 168 TYR A CA 1
ATOM 1287 C C . TYR A 1 168 ? -5.992 4.269 3.951 1.00 81.56 168 TYR A C 1
ATOM 1289 O O . TYR A 1 168 ? -7.218 4.165 4.054 1.00 81.56 168 TYR A O 1
ATOM 1297 N N . ALA A 1 169 ? -5.157 3.300 4.341 1.00 70.56 169 ALA A N 1
ATOM 1298 C CA . ALA A 1 169 ? -5.602 2.021 4.893 1.00 70.56 169 ALA A CA 1
ATOM 1299 C C . ALA A 1 169 ? -6.493 2.220 6.126 1.00 70.56 169 ALA A C 1
ATOM 1301 O O . ALA A 1 169 ? -7.551 1.596 6.252 1.00 70.56 169 ALA A O 1
ATOM 1302 N N . TRP A 1 170 ? -6.111 3.157 6.991 1.00 64.06 170 TRP A N 1
ATOM 1303 C CA . TRP A 1 170 ? -6.907 3.560 8.135 1.00 64.06 170 TRP A CA 1
ATOM 1304 C C . TRP A 1 170 ? -8.280 4.126 7.727 1.00 64.06 170 TRP A C 1
ATOM 1306 O O . TRP A 1 170 ? -9.309 3.680 8.243 1.00 64.06 170 TRP A O 1
ATOM 1316 N N . PHE A 1 171 ? -8.313 5.069 6.780 1.00 75.50 171 PHE A N 1
ATOM 1317 C CA . PHE A 1 171 ? -9.543 5.724 6.320 1.00 75.50 171 PHE A CA 1
ATOM 1318 C C . PHE A 1 171 ? -10.563 4.717 5.775 1.00 75.50 171 PHE A C 1
ATOM 1320 O O . PHE A 1 171 ? -11.757 4.815 6.061 1.00 75.50 171 PHE A O 1
ATOM 1327 N N . VAL A 1 172 ? -10.093 3.706 5.041 1.00 74.88 172 VAL A N 1
ATOM 1328 C CA . VAL A 1 172 ? -10.952 2.639 4.508 1.00 74.88 172 VAL A CA 1
ATOM 1329 C C . VAL A 1 172 ? -11.232 1.520 5.515 1.00 74.88 172 VAL A C 1
ATOM 1331 O O . VAL A 1 172 ? -11.955 0.579 5.201 1.00 74.88 172 VAL A O 1
ATOM 1334 N N . GLN A 1 173 ? -10.704 1.601 6.740 1.00 74.94 173 GLN A N 1
ATOM 1335 C CA . GLN A 1 173 ? -10.782 0.544 7.755 1.00 74.94 173 GLN A CA 1
ATOM 1336 C C . GLN A 1 173 ? -10.178 -0.796 7.288 1.00 74.94 173 GLN A C 1
ATOM 1338 O O . GLN A 1 173 ? -10.668 -1.869 7.654 1.00 74.94 173 GLN A O 1
ATOM 1343 N N . GLY A 1 174 ? -9.152 -0.742 6.442 1.00 68.31 174 GLY A N 1
ATOM 1344 C CA . GLY A 1 174 ? -8.347 -1.888 6.027 1.00 68.31 174 GLY A CA 1
ATOM 1345 C C . GLY A 1 174 ? -7.076 -2.029 6.866 1.00 68.31 174 GLY A C 1
ATOM 1346 O O . GLY A 1 174 ? -6.844 -1.277 7.810 1.00 68.31 174 GLY A O 1
ATOM 1347 N N . SER A 1 175 ? -6.242 -2.999 6.504 1.00 71.75 175 SER A N 1
ATOM 1348 C CA . SER A 1 175 ? -4.872 -3.127 7.014 1.00 71.75 175 SER A CA 1
ATOM 1349 C C . SER A 1 175 ? -3.864 -2.944 5.882 1.00 71.75 175 SER A C 1
ATOM 1351 O O . SER A 1 175 ? -4.180 -3.243 4.732 1.00 71.75 175 SER A O 1
ATOM 1353 N N . VAL A 1 176 ? -2.642 -2.522 6.200 1.00 72.31 176 VAL A N 1
ATOM 1354 C CA . VAL A 1 176 ? -1.532 -2.435 5.240 1.00 72.31 176 VAL A CA 1
ATOM 1355 C C . VAL A 1 176 ? -0.329 -3.237 5.736 1.00 72.31 176 VAL A C 1
ATOM 1357 O O . VAL A 1 176 ? -0.078 -3.320 6.939 1.00 72.31 176 VAL A O 1
ATOM 1360 N N . VAL A 1 177 ? 0.377 -3.874 4.805 1.00 72.81 177 VAL A N 1
ATOM 1361 C CA . VAL A 1 177 ? 1.644 -4.577 5.013 1.00 72.81 177 VAL A CA 1
ATOM 1362 C C . VAL A 1 177 ? 2.658 -3.983 4.048 1.00 72.81 177 VAL A C 1
ATOM 1364 O O . VAL A 1 177 ? 2.454 -4.025 2.838 1.00 72.81 177 VAL A O 1
ATOM 1367 N N . PHE A 1 178 ? 3.757 -3.463 4.581 1.00 76.62 178 PHE A N 1
ATOM 1368 C CA . PHE A 1 178 ? 4.879 -2.975 3.787 1.00 76.62 178 PHE A CA 1
ATOM 1369 C C . PHE A 1 178 ? 5.915 -4.087 3.638 1.00 76.62 178 PHE A C 1
ATOM 1371 O O . PHE A 1 178 ? 6.382 -4.621 4.645 1.00 76.62 178 PHE A O 1
ATOM 1378 N N . LEU A 1 179 ? 6.257 -4.454 2.400 1.00 75.12 179 LEU A N 1
ATOM 1379 C CA . LEU A 1 179 ? 7.343 -5.411 2.140 1.00 75.12 179 LEU A CA 1
ATOM 1380 C C . LEU A 1 179 ? 8.716 -4.743 2.104 1.00 75.12 179 LEU A C 1
ATOM 1382 O O . LEU A 1 179 ? 9.725 -5.438 2.197 1.00 75.12 179 LEU A O 1
ATOM 1386 N N . ASP A 1 180 ? 8.745 -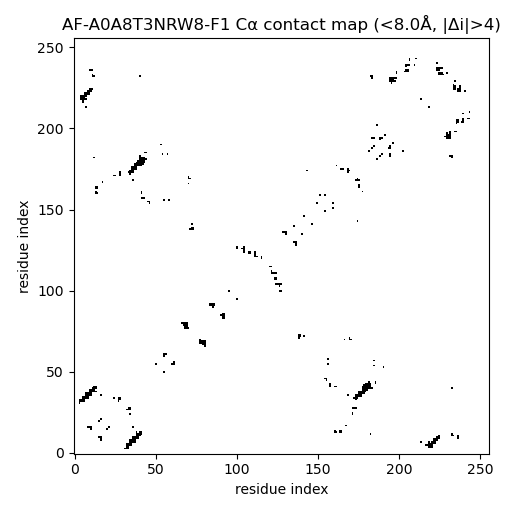3.415 1.971 1.00 79.69 180 ASP A N 1
ATOM 1387 C CA . ASP A 1 180 ? 9.958 -2.599 1.967 1.00 79.69 180 ASP A CA 1
ATOM 1388 C C . ASP A 1 180 ? 10.983 -3.029 0.908 1.00 79.69 180 ASP A C 1
ATOM 1390 O O . ASP A 1 180 ? 12.189 -2.833 1.072 1.00 79.69 180 ASP A O 1
ATOM 1394 N N . LEU A 1 181 ? 10.505 -3.578 -0.217 1.00 81.31 181 LEU A N 1
ATOM 1395 C CA . LEU A 1 181 ? 11.362 -3.783 -1.378 1.00 81.31 181 LEU A CA 1
ATOM 1396 C C . LEU A 1 181 ? 11.729 -2.417 -1.977 1.00 81.31 181 LEU A C 1
ATOM 1398 O O . LEU A 1 181 ? 10.892 -1.513 -1.992 1.00 81.31 181 LEU A O 1
ATOM 1402 N N . PRO A 1 182 ? 12.968 -2.241 -2.461 1.00 86.62 182 PRO A N 1
ATOM 1403 C CA . PRO A 1 182 ? 13.390 -0.974 -3.045 1.00 86.62 182 PRO A CA 1
ATOM 1404 C C . PRO A 1 182 ? 12.602 -0.703 -4.326 1.00 86.62 182 PRO A C 1
ATOM 1406 O O . PRO A 1 182 ? 12.537 -1.594 -5.163 1.00 86.62 182 PRO A O 1
ATOM 1409 N N . ASP A 1 183 ? 12.046 0.498 -4.490 1.00 90.12 183 ASP A N 1
ATOM 1410 C CA . ASP A 1 183 ? 11.458 1.006 -5.748 1.00 90.12 183 ASP A CA 1
ATOM 1411 C C . ASP A 1 183 ? 12.425 0.879 -6.944 1.00 90.12 183 ASP A C 1
ATOM 1413 O O . ASP A 1 183 ? 13.647 0.877 -6.758 1.00 90.12 183 ASP A O 1
ATOM 1417 N N . ALA A 1 184 ? 11.906 0.765 -8.173 1.00 91.50 184 ALA A N 1
ATOM 1418 C CA . ALA A 1 184 ? 12.703 0.679 -9.399 1.00 91.50 184 ALA A CA 1
ATOM 1419 C C . ALA A 1 184 ? 13.762 1.792 -9.506 1.00 91.50 184 ALA A C 1
ATOM 1421 O O . ALA A 1 184 ? 14.889 1.535 -9.946 1.00 91.50 184 ALA A O 1
ATOM 1422 N N . VAL A 1 185 ? 13.465 2.998 -9.008 1.00 87.62 185 VAL A N 1
ATOM 1423 C CA . VAL A 1 185 ? 14.425 4.122 -8.972 1.00 87.62 185 VAL A CA 1
ATOM 1424 C C . VAL A 1 185 ? 15.643 3.874 -8.070 1.00 87.62 185 VAL A C 1
ATOM 1426 O O . VAL A 1 185 ? 16.650 4.579 -8.160 1.00 87.62 185 VAL A O 1
ATOM 1429 N N . TYR A 1 186 ? 15.572 2.864 -7.203 1.00 87.06 186 TYR A N 1
ATOM 1430 C CA . TYR A 1 186 ? 16.662 2.385 -6.349 1.00 87.06 186 TYR A CA 1
ATOM 1431 C C . TYR A 1 186 ? 17.249 1.052 -6.819 1.00 87.06 186 TYR A C 1
ATOM 1433 O O . TYR A 1 186 ? 18.262 0.604 -6.284 1.00 87.06 186 TYR A O 1
ATOM 1441 N N . ARG A 1 187 ? 16.651 0.430 -7.841 1.00 90.62 187 ARG A N 1
ATOM 1442 C CA . ARG A 1 187 ? 17.153 -0.784 -8.507 1.00 90.62 187 ARG A CA 1
ATOM 1443 C C . ARG A 1 187 ? 17.878 -0.474 -9.823 1.00 90.62 187 ARG A C 1
ATOM 1445 O O . ARG A 1 187 ? 18.168 -1.365 -10.614 1.00 90.62 187 ARG A O 1
ATOM 1452 N N . GLY A 1 188 ? 18.213 0.800 -10.034 1.00 88.06 188 GLY A N 1
ATOM 1453 C CA . GLY A 1 188 ? 19.064 1.273 -11.123 1.00 88.06 188 GLY A CA 1
ATOM 1454 C C . GLY A 1 188 ? 18.332 1.647 -12.409 1.00 88.06 188 GLY A C 1
ATOM 1455 O O . GLY A 1 188 ? 19.012 1.795 -13.421 1.00 88.06 188 GLY A O 1
ATOM 1456 N N . TYR A 1 189 ? 16.998 1.758 -12.404 1.00 90.25 189 TYR A N 1
ATOM 1457 C CA . TYR A 1 189 ? 16.235 2.286 -13.542 1.00 90.25 189 TYR A CA 1
ATOM 1458 C C . TYR A 1 189 ? 16.300 3.818 -13.574 1.00 90.25 189 TYR A C 1
ATOM 1460 O O . TYR A 1 189 ? 15.987 4.483 -12.582 1.00 90.25 189 TYR A O 1
ATOM 1468 N N . GLU A 1 190 ? 16.663 4.381 -14.726 1.00 90.88 190 GLU A N 1
ATOM 1469 C CA . GLU A 1 190 ? 16.868 5.817 -14.915 1.00 90.88 190 GLU A CA 1
ATOM 1470 C C . GLU A 1 190 ? 15.998 6.384 -16.050 1.00 90.88 190 GLU A C 1
ATOM 1472 O O . GLU A 1 190 ? 16.096 6.000 -17.215 1.00 90.88 190 GLU A O 1
ATOM 1477 N N . GLY A 1 191 ? 15.162 7.363 -15.706 1.00 84.25 191 GLY A N 1
ATOM 1478 C CA . GLY A 1 191 ? 14.233 8.036 -16.607 1.00 84.25 191 GLY A CA 1
ATOM 1479 C C . GLY A 1 191 ? 13.003 7.209 -17.001 1.00 84.25 191 GLY A C 1
ATOM 1480 O O . GLY A 1 191 ? 12.968 5.980 -16.919 1.00 84.25 191 GLY A O 1
ATOM 1481 N N . ASP A 1 192 ? 11.994 7.907 -17.523 1.00 87.06 192 ASP A N 1
ATOM 1482 C CA . ASP A 1 192 ? 10.716 7.323 -17.955 1.00 87.06 192 ASP A CA 1
ATOM 1483 C C . ASP A 1 192 ? 10.877 6.214 -18.999 1.00 87.06 192 ASP A C 1
ATOM 1485 O O . ASP A 1 192 ? 10.095 5.268 -19.029 1.00 87.06 192 ASP A O 1
ATOM 1489 N N . ALA A 1 193 ? 11.886 6.315 -19.869 1.00 89.06 193 ALA A N 1
ATOM 1490 C CA . ALA A 1 193 ? 12.122 5.322 -20.913 1.00 89.06 193 ALA A CA 1
ATOM 1491 C C . ALA A 1 193 ? 12.447 3.937 -20.333 1.00 89.06 193 ALA A C 1
ATOM 1493 O O . ALA A 1 193 ? 12.064 2.924 -20.918 1.00 89.06 193 ALA A O 1
ATOM 1494 N N . GLU A 1 194 ? 13.139 3.899 -19.194 1.00 92.75 194 GLU A N 1
ATOM 1495 C CA . GLU A 1 194 ? 13.470 2.657 -18.505 1.00 92.75 194 GLU A CA 1
ATOM 1496 C C . GLU A 1 194 ? 12.372 2.256 -17.521 1.00 92.75 194 GLU A C 1
ATOM 1498 O O . GLU A 1 194 ? 11.969 1.095 -17.518 1.00 92.75 194 GLU A O 1
ATOM 1503 N N . LEU A 1 195 ? 11.830 3.209 -16.750 1.00 91.31 195 LEU A N 1
ATOM 1504 C CA . LEU A 1 195 ? 10.743 2.943 -15.800 1.00 91.31 195 LEU A CA 1
ATOM 1505 C C . LEU A 1 195 ? 9.476 2.428 -16.479 1.00 91.31 195 LEU A C 1
ATOM 1507 O O . L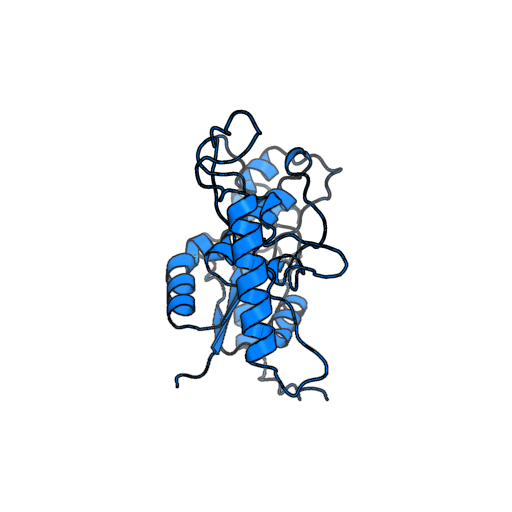EU A 1 195 ? 8.808 1.553 -15.938 1.00 91.31 195 LEU A O 1
ATOM 1511 N N . LEU A 1 196 ? 9.142 2.953 -17.659 1.00 93.06 196 LEU A N 1
ATOM 1512 C CA . LEU A 1 196 ? 7.972 2.556 -18.448 1.00 93.06 196 LEU A CA 1
ATOM 1513 C C . LEU A 1 196 ? 8.345 1.578 -19.575 1.00 93.06 196 LEU A C 1
ATOM 1515 O O . LEU A 1 196 ? 7.566 1.368 -20.511 1.00 93.06 196 LEU A O 1
ATOM 1519 N N . GLY A 1 197 ? 9.561 1.030 -19.524 1.00 91.81 197 GLY A N 1
ATOM 1520 C CA . GLY A 1 197 ? 10.145 0.152 -20.530 1.00 91.81 197 GLY A CA 1
ATOM 1521 C C . GLY A 1 197 ? 9.870 -1.331 -20.278 1.00 91.81 197 GLY A C 1
ATOM 1522 O O . GLY A 1 197 ? 8.821 -1.728 -19.772 1.00 91.81 197 GLY A O 1
ATOM 1523 N N . ALA A 1 198 ? 10.811 -2.181 -20.684 1.00 94.25 198 ALA 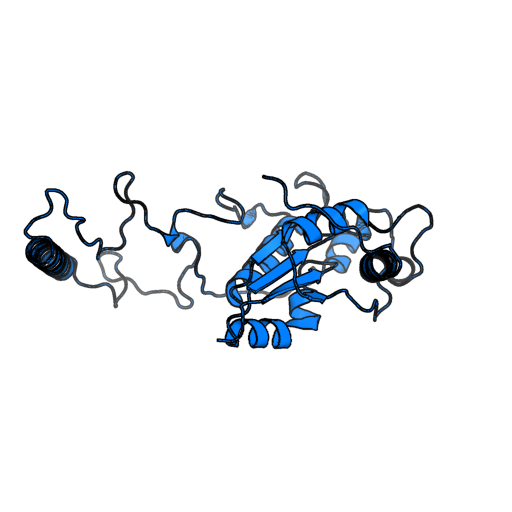A N 1
ATOM 1524 C CA . ALA A 1 198 ? 10.773 -3.605 -20.362 1.00 94.25 198 ALA A CA 1
ATOM 1525 C C . ALA A 1 198 ? 11.457 -3.862 -19.012 1.00 94.25 198 ALA A C 1
ATOM 1527 O O . ALA A 1 198 ? 12.444 -3.203 -18.686 1.00 94.25 198 ALA A O 1
ATOM 1528 N N . ILE A 1 199 ? 10.964 -4.857 -18.269 1.00 95.75 199 ILE A N 1
ATOM 1529 C CA . ILE A 1 199 ? 11.661 -5.382 -17.088 1.00 95.75 199 ILE A CA 1
ATOM 1530 C C . ILE A 1 199 ? 13.072 -5.825 -17.503 1.00 95.75 199 ILE A C 1
ATOM 1532 O O . ILE A 1 199 ? 13.238 -6.506 -18.521 1.00 95.75 199 ILE A O 1
ATOM 1536 N N . ARG A 1 200 ? 14.086 -5.446 -16.721 1.00 93.75 200 ARG A N 1
ATOM 1537 C CA . ARG A 1 200 ? 15.468 -5.882 -16.946 1.00 93.75 200 ARG A CA 1
ATOM 1538 C C . ARG A 1 200 ? 15.653 -7.351 -16.567 1.00 93.75 200 ARG A C 1
ATOM 1540 O O . ARG A 1 200 ? 15.029 -7.851 -15.638 1.00 93.75 200 ARG A O 1
ATOM 1547 N N . GLU A 1 201 ? 16.548 -8.046 -17.264 1.00 93.00 201 GLU A N 1
ATOM 1548 C CA . GLU A 1 201 ? 16.804 -9.477 -17.025 1.00 93.00 201 GLU A CA 1
ATOM 1549 C C . GLU A 1 201 ? 17.348 -9.776 -15.615 1.00 93.00 201 GLU A C 1
ATOM 1551 O O . GLU A 1 201 ? 17.185 -10.890 -15.118 1.00 93.00 201 GLU A O 1
ATOM 1556 N N . ASP A 1 202 ? 17.986 -8.798 -14.969 1.00 93.12 202 ASP A N 1
ATOM 1557 C CA . ASP A 1 202 ? 18.577 -8.893 -13.633 1.00 93.12 202 ASP A CA 1
ATOM 1558 C C . ASP A 1 202 ? 17.655 -8.418 -12.495 1.00 93.12 202 ASP A C 1
ATOM 1560 O O . ASP A 1 202 ? 18.061 -8.463 -11.334 1.00 93.12 202 ASP A O 1
ATOM 1564 N N . ASP A 1 203 ? 16.410 -8.034 -12.798 1.00 93.38 203 ASP A N 1
ATOM 1565 C CA . ASP A 1 203 ? 15.402 -7.584 -11.829 1.00 93.38 203 ASP A CA 1
ATOM 1566 C C . ASP A 1 203 ? 14.209 -8.561 -11.790 1.00 93.38 203 ASP A C 1
ATOM 1568 O O . ASP A 1 203 ? 13.150 -8.294 -12.364 1.00 93.38 203 ASP A O 1
ATOM 1572 N N . PRO A 1 204 ? 14.370 -9.755 -11.187 1.00 93.69 204 PRO A N 1
ATOM 1573 C CA . PRO A 1 204 ? 13.333 -10.778 -11.194 1.00 93.69 204 PRO A CA 1
ATOM 1574 C C . PRO A 1 204 ? 12.131 -10.384 -10.327 1.00 93.69 204 PRO A C 1
ATOM 1576 O O . PRO A 1 204 ? 12.262 -9.758 -9.275 1.00 93.69 204 PRO A O 1
ATOM 1579 N N . ALA A 1 205 ? 10.942 -10.844 -10.724 1.00 94.25 205 ALA A N 1
ATOM 1580 C CA . ALA A 1 205 ? 9.720 -10.636 -9.956 1.00 94.25 205 ALA A CA 1
ATOM 1581 C C . ALA A 1 205 ? 9.836 -11.225 -8.529 1.00 94.25 205 ALA A C 1
ATOM 1583 O O . ALA A 1 205 ? 10.306 -12.357 -8.369 1.00 94.25 205 ALA A O 1
ATOM 1584 N N . PRO A 1 206 ? 9.373 -10.516 -7.478 1.00 90.38 206 PRO A N 1
ATOM 1585 C CA . PRO A 1 206 ? 9.543 -10.933 -6.083 1.00 90.38 206 PRO A CA 1
ATOM 1586 C C . PRO A 1 206 ? 8.518 -12.002 -5.658 1.00 90.38 206 PRO A C 1
ATOM 1588 O O . PRO A 1 206 ? 7.733 -11.817 -4.726 1.00 90.38 206 PRO A O 1
ATOM 1591 N N . VAL A 1 207 ? 8.501 -13.142 -6.352 1.00 90.12 207 VAL A N 1
ATOM 1592 C CA . VAL A 1 207 ? 7.461 -14.175 -6.221 1.00 90.12 207 VAL A CA 1
ATOM 1593 C C . VAL A 1 207 ? 7.430 -14.801 -4.829 1.00 90.12 207 VAL A C 1
ATOM 1595 O O . VAL A 1 207 ? 6.354 -14.947 -4.252 1.00 90.12 207 VAL A O 1
ATOM 1598 N N . ASP A 1 208 ? 8.583 -15.190 -4.284 1.00 82.12 208 ASP A N 1
ATOM 1599 C CA . ASP A 1 208 ? 8.637 -15.983 -3.050 1.00 82.12 208 ASP A CA 1
ATOM 1600 C C . ASP A 1 208 ? 8.177 -15.197 -1.818 1.00 82.12 208 ASP A C 1
ATOM 1602 O O . ASP A 1 208 ? 7.401 -15.714 -1.005 1.00 82.12 208 ASP A O 1
ATOM 1606 N N . ILE A 1 209 ? 8.605 -13.937 -1.694 1.00 76.44 209 ILE A N 1
ATOM 1607 C CA . ILE A 1 209 ? 8.207 -13.065 -0.583 1.00 76.44 209 ILE A CA 1
ATOM 1608 C C . ILE A 1 209 ? 6.716 -12.728 -0.660 1.00 76.44 209 ILE A C 1
ATOM 1610 O O . ILE A 1 209 ? 6.001 -12.907 0.327 1.00 76.44 209 ILE A O 1
ATOM 1614 N N . LEU A 1 210 ? 6.211 -12.362 -1.845 1.00 79.44 210 LEU A N 1
ATOM 1615 C CA . LEU A 1 210 ? 4.788 -12.082 -2.036 1.00 79.44 210 LEU A CA 1
ATOM 1616 C C . LEU A 1 210 ? 3.935 -13.318 -1.781 1.00 79.44 210 LEU A C 1
ATOM 1618 O O . LEU A 1 210 ? 2.941 -13.241 -1.068 1.00 79.44 210 LEU A O 1
ATOM 1622 N N . ARG A 1 211 ? 4.332 -14.483 -2.299 1.00 81.19 211 ARG A N 1
ATOM 1623 C CA . ARG A 1 211 ? 3.633 -15.747 -2.045 1.00 81.19 211 ARG A CA 1
ATOM 1624 C C . ARG A 1 211 ? 3.566 -16.051 -0.549 1.00 81.19 211 ARG A C 1
ATOM 1626 O O . ARG A 1 211 ? 2.514 -16.470 -0.074 1.00 81.19 211 ARG A O 1
ATOM 1633 N N . THR A 1 212 ? 4.665 -15.858 0.174 1.00 70.81 212 THR A N 1
ATOM 1634 C CA . THR A 1 212 ? 4.738 -16.125 1.616 1.00 70.81 212 THR A CA 1
ATOM 1635 C C . THR A 1 212 ? 3.791 -15.217 2.396 1.00 70.81 212 THR A C 1
ATOM 1637 O O . THR A 1 212 ? 2.955 -15.720 3.150 1.00 70.81 212 THR A O 1
ATOM 1640 N N . GLU A 1 213 ? 3.853 -13.904 2.166 1.00 69.00 213 GLU A N 1
ATOM 1641 C CA . GLU A 1 213 ? 2.993 -12.950 2.875 1.00 69.00 213 GLU A CA 1
ATOM 1642 C C . GLU A 1 213 ? 1.522 -13.090 2.480 1.00 69.00 213 GLU A C 1
ATOM 1644 O O . GLU A 1 213 ? 0.652 -13.098 3.347 1.00 69.00 213 GLU A O 1
ATOM 1649 N N . ILE A 1 214 ? 1.223 -13.312 1.196 1.00 71.19 214 ILE A N 1
ATOM 1650 C CA . ILE A 1 214 ? -0.142 -13.592 0.740 1.00 71.19 214 ILE A CA 1
ATOM 1651 C C . ILE A 1 214 ? -0.690 -14.824 1.462 1.00 71.19 214 ILE A C 1
ATOM 1653 O O . ILE A 1 214 ? -1.788 -14.760 1.994 1.00 71.19 214 ILE A O 1
ATOM 1657 N N . LEU A 1 215 ? 0.043 -15.941 1.518 1.00 70.31 215 LEU A N 1
ATOM 1658 C CA . LEU A 1 215 ? -0.458 -17.168 2.151 1.00 70.31 215 LEU A CA 1
ATOM 1659 C C . LEU A 1 215 ? -0.668 -17.018 3.662 1.00 70.31 215 LEU A C 1
ATOM 1661 O O . LEU A 1 215 ? -1.617 -17.593 4.195 1.00 70.31 215 LEU A O 1
ATOM 1665 N N . ARG A 1 216 ? 0.169 -16.227 4.344 1.00 62.25 216 ARG A N 1
ATOM 1666 C CA . ARG A 1 216 ? 0.032 -15.927 5.778 1.00 62.25 216 ARG A CA 1
ATOM 1667 C C . ARG A 1 216 ? -1.290 -15.233 6.113 1.00 62.25 216 ARG A C 1
ATOM 1669 O O . ARG A 1 216 ? -1.811 -15.424 7.208 1.00 62.25 216 ARG A O 1
ATOM 1676 N N . LEU A 1 217 ? -1.827 -14.434 5.193 1.00 58.75 217 LEU A N 1
ATOM 1677 C CA . LEU A 1 217 ? -3.078 -13.695 5.391 1.00 58.75 217 LEU A CA 1
ATOM 1678 C C . LEU A 1 217 ? -4.334 -14.559 5.214 1.00 58.75 217 LEU A C 1
ATOM 1680 O O . LEU A 1 217 ? -5.444 -14.041 5.338 1.00 58.75 217 LEU A O 1
ATOM 1684 N N . GLU A 1 218 ? -4.168 -15.846 4.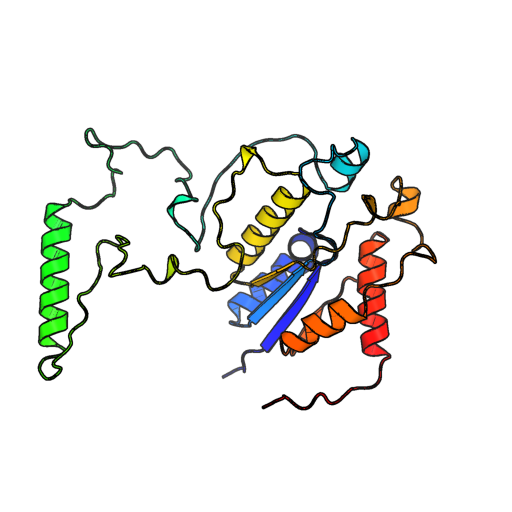890 1.00 62.19 218 GLU A N 1
ATOM 1685 C CA . GLU A 1 218 ? -5.255 -16.775 4.565 1.00 62.19 218 GLU A CA 1
ATOM 1686 C C . GLU A 1 218 ? -6.314 -16.145 3.631 1.00 62.19 218 GLU A C 1
ATOM 1688 O O . GLU A 1 218 ? -7.502 -16.114 3.964 1.00 62.19 218 GLU A O 1
ATOM 1693 N N . PRO A 1 219 ? -5.920 -15.584 2.472 1.00 63.66 219 PRO A N 1
ATOM 1694 C CA . PRO A 1 219 ? -6.809 -14.809 1.628 1.00 63.66 219 PRO A CA 1
ATOM 1695 C C . PRO A 1 219 ? -7.784 -15.713 0.894 1.00 63.66 219 PRO A C 1
ATOM 1697 O O . PRO A 1 219 ? -7.446 -16.809 0.441 1.00 63.66 219 PRO A O 1
ATOM 1700 N N . GLN A 1 220 ? -8.995 -15.209 0.695 1.00 67.69 220 GLN A N 1
ATOM 1701 C CA . GLN A 1 220 ? -9.976 -15.864 -0.163 1.00 67.69 220 GLN A CA 1
ATOM 1702 C C . GLN A 1 220 ? -10.026 -15.224 -1.553 1.00 67.69 220 GLN A C 1
ATOM 1704 O O . GLN A 1 220 ? -10.387 -15.906 -2.508 1.00 67.69 220 GLN A O 1
ATOM 1709 N N . MET A 1 221 ? -9.632 -13.951 -1.684 1.00 87.56 221 MET A N 1
ATOM 1710 C CA . MET A 1 221 ? -9.534 -13.238 -2.962 1.00 87.56 221 MET A CA 1
ATOM 1711 C C . MET A 1 221 ? -8.274 -12.368 -2.995 1.00 87.56 221 MET A C 1
ATOM 1713 O O . MET A 1 221 ? -7.987 -11.668 -2.025 1.00 87.56 221 MET A O 1
ATOM 1717 N N . ILE A 1 222 ? -7.545 -12.387 -4.115 1.00 91.00 222 ILE A N 1
ATOM 1718 C CA . ILE A 1 222 ? -6.299 -11.630 -4.306 1.00 91.00 222 ILE A CA 1
ATOM 1719 C C . ILE A 1 222 ? -6.414 -10.799 -5.588 1.00 91.00 222 ILE A C 1
ATOM 1721 O O . ILE A 1 222 ? -6.873 -11.311 -6.612 1.00 91.00 222 ILE A O 1
ATOM 1725 N N . TYR A 1 223 ? -5.989 -9.539 -5.534 1.00 96.44 223 TYR A N 1
ATOM 1726 C CA . TYR A 1 223 ? -6.010 -8.594 -6.648 1.00 96.44 223 TYR A CA 1
ATOM 1727 C C . TYR A 1 223 ? -4.585 -8.161 -6.989 1.00 96.44 223 TYR A C 1
ATOM 1729 O O . TYR A 1 223 ? -3.866 -7.671 -6.123 1.00 96.44 223 TYR A O 1
ATOM 1737 N N . PHE A 1 224 ? -4.200 -8.326 -8.253 1.00 97.00 224 PHE A N 1
ATOM 1738 C CA . PHE A 1 224 ? -2.910 -7.897 -8.794 1.00 97.00 224 PHE A CA 1
ATOM 1739 C C . PHE A 1 224 ? -3.102 -6.761 -9.808 1.00 97.00 224 PHE A C 1
ATOM 1741 O O . PHE A 1 224 ? -4.148 -6.712 -10.469 1.00 97.00 224 PHE A O 1
ATOM 1748 N N . PRO A 1 225 ? -2.106 -5.873 -9.977 1.00 96.00 225 PRO A N 1
ATOM 1749 C CA . PRO A 1 225 ? -2.150 -4.838 -10.999 1.00 96.00 225 PRO A CA 1
ATOM 1750 C C . PRO A 1 225 ? -2.125 -5.458 -12.401 1.00 96.00 225 PRO A C 1
ATOM 1752 O O . PRO A 1 225 ? -1.516 -6.499 -12.646 1.00 96.00 225 PRO A O 1
ATOM 1755 N N . LEU A 1 226 ? -2.762 -4.781 -13.356 1.00 94.19 226 LEU A N 1
ATOM 1756 C CA . LEU A 1 226 ? -2.774 -5.209 -14.759 1.00 94.19 226 LEU A CA 1
ATOM 1757 C C . LEU A 1 226 ? -1.511 -4.808 -15.538 1.00 94.19 226 LEU A C 1
ATOM 1759 O O . LEU A 1 226 ? -1.364 -5.239 -16.680 1.00 94.19 226 LEU A O 1
ATOM 1763 N N . GLY A 1 227 ? -0.632 -3.977 -14.967 1.00 92.00 227 GLY A N 1
ATOM 1764 C CA . GLY A 1 227 ? 0.533 -3.423 -15.673 1.00 92.00 227 GLY A CA 1
ATOM 1765 C C . GLY A 1 227 ? 0.198 -2.316 -16.685 1.00 92.00 227 GLY A C 1
ATOM 1766 O O . GLY A 1 227 ? 1.012 -2.010 -17.552 1.00 92.00 227 GLY A O 1
ATOM 1767 N N . VAL A 1 228 ? -1.001 -1.722 -16.620 1.00 91.75 228 VAL A N 1
ATOM 1768 C CA . VAL A 1 228 ? -1.388 -0.600 -17.497 1.00 91.75 228 VAL A CA 1
ATOM 1769 C C . VAL A 1 228 ? -0.504 0.612 -17.194 1.00 91.75 228 VAL A C 1
ATOM 1771 O O . VAL A 1 228 ? -0.293 0.936 -16.034 1.00 91.75 228 VAL A O 1
ATOM 1774 N N . GLY A 1 229 ? 0.015 1.268 -18.235 1.00 88.75 229 GLY A N 1
ATOM 1775 C CA . GLY A 1 229 ? 1.018 2.335 -18.107 1.00 88.75 229 GLY A CA 1
ATOM 1776 C C . GLY A 1 229 ? 2.462 1.835 -18.214 1.00 88.75 229 GLY A C 1
ATOM 1777 O O . GLY A 1 229 ? 3.356 2.634 -18.449 1.00 88.75 229 GLY A O 1
ATOM 1778 N N . ASN A 1 230 ? 2.666 0.514 -18.154 1.00 92.50 230 ASN A N 1
ATOM 1779 C CA . ASN A 1 230 ? 3.939 -0.166 -18.393 1.00 92.50 230 ASN A CA 1
ATOM 1780 C C . ASN A 1 230 ? 5.060 0.156 -17.391 1.00 92.50 230 ASN A C 1
ATOM 1782 O O . ASN A 1 230 ? 6.218 -0.127 -17.672 1.00 92.50 230 ASN A O 1
ATOM 1786 N N . HIS A 1 231 ? 4.735 0.674 -16.205 1.00 96.44 231 HIS A N 1
ATOM 1787 C CA . HIS A 1 231 ? 5.728 0.819 -15.144 1.00 96.44 231 HIS A CA 1
ATOM 1788 C C . HIS A 1 231 ? 6.299 -0.551 -14.739 1.00 96.44 231 HIS A C 1
ATOM 1790 O O . HIS A 1 231 ? 5.532 -1.484 -14.479 1.00 96.44 231 HIS A O 1
ATOM 1796 N N . VAL A 1 232 ? 7.624 -0.690 -14.668 1.00 97.06 232 VAL A N 1
ATOM 1797 C CA . VAL A 1 232 ? 8.307 -1.974 -14.420 1.00 97.06 232 VAL A CA 1
ATOM 1798 C C . VAL A 1 232 ? 7.879 -2.634 -13.108 1.00 97.06 232 VAL A C 1
ATOM 1800 O O . VAL A 1 232 ? 7.567 -3.819 -13.113 1.00 97.06 232 VAL A O 1
ATOM 1803 N N . ASP A 1 233 ? 7.710 -1.876 -12.020 1.00 97.12 233 ASP A N 1
ATOM 1804 C CA . ASP A 1 233 ? 7.189 -2.410 -10.746 1.00 97.12 233 ASP A CA 1
ATOM 1805 C C . ASP A 1 233 ? 5.776 -3.008 -10.873 1.00 97.12 233 ASP A C 1
ATOM 1807 O O . ASP A 1 233 ? 5.490 -4.077 -10.325 1.00 97.12 233 ASP A O 1
ATOM 1811 N N . HIS A 1 234 ? 4.897 -2.390 -11.671 1.00 97.75 234 HIS A N 1
ATOM 1812 C CA . HIS A 1 234 ? 3.563 -2.940 -11.927 1.00 97.75 234 HIS A CA 1
ATOM 1813 C C . HIS A 1 234 ? 3.642 -4.215 -12.762 1.00 97.75 234 HIS A C 1
ATOM 1815 O O . HIS A 1 234 ? 2.865 -5.147 -12.536 1.00 97.75 234 HIS A O 1
ATOM 1821 N N . GLN A 1 235 ? 4.565 -4.263 -13.728 1.00 97.50 235 GLN A N 1
ATOM 1822 C CA . GLN A 1 235 ? 4.815 -5.464 -14.516 1.00 97.50 235 GLN A CA 1
ATOM 1823 C C . GLN A 1 235 ? 5.342 -6.597 -13.621 1.00 97.50 235 GLN A C 1
ATOM 1825 O O . GLN A 1 235 ? 4.809 -7.700 -13.689 1.00 97.50 235 GLN A O 1
ATOM 1830 N N . LEU A 1 236 ? 6.292 -6.335 -12.716 1.00 97.56 236 LEU A N 1
ATOM 1831 C CA . LEU A 1 236 ? 6.820 -7.334 -11.778 1.00 97.56 236 LEU A CA 1
ATOM 1832 C C . LEU A 1 236 ? 5.719 -7.915 -10.887 1.00 97.56 236 LEU A C 1
ATOM 1834 O O . LEU A 1 236 ? 5.577 -9.135 -10.803 1.00 97.56 236 LEU A O 1
ATOM 1838 N N . CYS A 1 237 ? 4.886 -7.069 -10.273 1.00 97.12 237 CYS A N 1
ATOM 1839 C CA . CYS A 1 237 ? 3.751 -7.540 -9.477 1.00 97.12 237 CYS A CA 1
ATOM 1840 C C . CYS A 1 237 ? 2.759 -8.360 -10.317 1.00 97.12 237 CYS A C 1
ATOM 1842 O O . CYS A 1 237 ? 2.252 -9.383 -9.851 1.00 97.12 237 CYS A O 1
ATOM 1844 N N . ARG A 1 238 ? 2.496 -7.956 -11.565 1.00 96.81 238 ARG A N 1
ATOM 1845 C CA . ARG A 1 238 ? 1.655 -8.720 -12.497 1.00 96.81 238 ARG A CA 1
ATOM 1846 C C . ARG A 1 238 ? 2.249 -10.097 -12.801 1.00 96.81 238 ARG A C 1
ATOM 1848 O O . ARG A 1 238 ? 1.507 -11.079 -12.768 1.00 96.81 238 ARG A O 1
ATOM 1855 N N . GLU A 1 239 ? 3.551 -10.184 -13.073 1.00 96.25 239 GLU A N 1
ATOM 1856 C CA . GLU A 1 239 ? 4.236 -11.455 -13.337 1.00 96.25 239 GLU A CA 1
ATOM 1857 C C . GLU A 1 239 ? 4.163 -12.396 -12.127 1.00 96.25 239 GLU A C 1
ATOM 1859 O O . GLU A 1 239 ? 3.885 -13.582 -12.305 1.00 96.25 239 GLU A O 1
ATOM 1864 N N . VAL A 1 240 ? 4.256 -11.877 -10.893 1.00 94.62 240 VAL A N 1
ATOM 1865 C CA . VAL A 1 240 ? 3.993 -12.686 -9.687 1.00 94.62 240 VAL A CA 1
ATOM 1866 C C . VAL A 1 240 ? 2.588 -13.289 -9.716 1.00 94.62 240 VAL A C 1
ATOM 1868 O O . VAL A 1 240 ? 2.424 -14.488 -9.483 1.00 94.62 240 VAL A O 1
ATOM 1871 N N . GLY A 1 241 ? 1.569 -12.488 -10.038 1.00 93.75 241 GLY A N 1
ATOM 1872 C CA . GLY A 1 241 ? 0.193 -12.971 -10.159 1.00 93.75 241 GLY A CA 1
ATOM 1873 C C . GLY A 1 241 ? 0.041 -14.071 -11.218 1.00 93.75 241 GLY A C 1
ATOM 1874 O O . GLY A 1 241 ? -0.616 -15.086 -10.969 1.00 93.75 241 GLY A O 1
ATOM 1875 N N . LEU A 1 242 ? 0.684 -13.910 -12.378 1.00 94.56 242 LEU A N 1
ATOM 1876 C CA . LEU A 1 242 ? 0.673 -14.904 -13.456 1.00 94.56 242 LEU A CA 1
ATOM 1877 C C . LEU A 1 242 ? 1.392 -16.197 -13.061 1.00 94.56 242 LEU A C 1
ATOM 1879 O O . LEU A 1 242 ? 0.862 -17.286 -13.294 1.00 94.56 242 LEU A O 1
ATOM 1883 N N . GLU A 1 243 ? 2.549 -16.101 -12.412 1.00 92.50 243 GLU A N 1
ATOM 1884 C CA . GLU A 1 243 ? 3.286 -17.271 -11.941 1.00 92.50 243 GLU A CA 1
ATOM 1885 C C . GLU A 1 243 ? 2.514 -18.021 -10.847 1.00 92.50 243 GLU A C 1
ATOM 1887 O O . GLU A 1 243 ? 2.444 -19.253 -10.847 1.00 92.50 243 GLU A O 1
ATOM 1892 N N . MET A 1 244 ? 1.866 -17.300 -9.929 1.00 87.94 244 MET A N 1
ATOM 1893 C CA . MET A 1 244 ? 1.012 -17.910 -8.909 1.00 87.94 244 MET A CA 1
ATOM 1894 C C . MET A 1 244 ? -0.187 -18.649 -9.517 1.00 87.94 244 MET A C 1
ATOM 1896 O O . MET A 1 244 ? -0.568 -19.695 -8.989 1.00 87.94 244 MET A O 1
ATOM 1900 N N . LEU A 1 245 ? -0.751 -18.147 -10.621 1.00 89.25 245 LEU A N 1
ATOM 1901 C CA . LEU A 1 245 ? -1.831 -18.810 -11.360 1.00 89.25 245 LEU A CA 1
ATOM 1902 C C . LEU A 1 245 ? -1.350 -20.038 -12.147 1.00 89.25 245 LEU A C 1
ATOM 1904 O O . LEU A 1 245 ? -2.082 -21.024 -12.233 1.00 89.25 245 LEU A O 1
ATOM 1908 N N . ALA A 1 246 ? -0.147 -19.981 -12.721 1.00 89.19 246 ALA A N 1
ATOM 1909 C CA . ALA A 1 246 ? 0.452 -21.089 -13.466 1.00 89.19 246 ALA A CA 1
ATOM 1910 C C . ALA A 1 246 ? 0.987 -22.204 -12.549 1.00 89.19 246 ALA A C 1
ATOM 1912 O O . ALA A 1 246 ? 1.077 -23.365 -12.956 1.00 89.19 246 ALA A O 1
ATOM 1913 N N . GLY A 1 247 ? 1.345 -21.858 -11.310 1.00 79.56 247 GLY A N 1
ATOM 1914 C CA . GLY A 1 247 ? 1.875 -22.788 -10.325 1.00 79.56 247 GLY A CA 1
ATOM 1915 C C . GLY A 1 247 ? 0.861 -23.857 -9.889 1.00 79.56 247 GLY A C 1
ATOM 1916 O O . GLY A 1 247 ? -0.349 -23.619 -9.851 1.00 79.56 247 GLY A O 1
ATOM 1917 N N . PRO A 1 248 ? 1.327 -25.059 -9.505 1.00 72.19 248 PRO A N 1
ATOM 1918 C CA . PRO A 1 248 ? 0.444 -26.086 -8.977 1.00 72.19 248 PRO A CA 1
ATOM 1919 C C . PRO A 1 248 ? -0.211 -25.602 -7.679 1.00 72.19 248 PRO A C 1
ATOM 1921 O O . PRO A 1 248 ? 0.449 -25.034 -6.806 1.00 72.19 248 PRO A O 1
ATOM 1924 N N . ARG A 1 249 ? -1.508 -25.892 -7.514 1.00 66.44 249 ARG A N 1
ATOM 1925 C CA . ARG A 1 249 ? -2.210 -25.700 -6.238 1.00 66.44 249 ARG A CA 1
ATOM 1926 C C . ARG A 1 249 ? -1.497 -26.500 -5.152 1.00 66.44 249 ARG A C 1
ATOM 1928 O O . ARG A 1 249 ? -1.619 -27.723 -5.090 1.00 66.44 249 ARG A O 1
ATOM 1935 N N . ARG A 1 250 ? -0.746 -25.809 -4.300 1.00 62.19 250 ARG A N 1
ATOM 1936 C CA . ARG A 1 250 ? -0.026 -26.420 -3.187 1.00 62.19 250 ARG A CA 1
ATOM 1937 C C . ARG A 1 250 ? -0.959 -26.435 -1.982 1.00 62.19 250 ARG A C 1
ATOM 1939 O O . ARG A 1 250 ? -1.313 -25.384 -1.462 1.00 62.19 250 ARG A O 1
ATOM 1946 N N . TRP A 1 251 ? -1.391 -27.622 -1.566 1.00 52.47 251 TRP A N 1
ATOM 1947 C CA . TRP A 1 251 ? -2.060 -27.785 -0.277 1.00 52.47 251 TRP A CA 1
ATOM 1948 C C . TRP A 1 251 ? -1.036 -27.492 0.820 1.00 52.47 251 TRP A C 1
ATOM 1950 O O . TRP A 1 251 ? -0.106 -28.272 1.024 1.00 52.47 251 TRP A O 1
ATOM 1960 N N . VAL A 1 252 ? -1.179 -26.353 1.491 1.00 55.06 252 VAL A N 1
ATOM 1961 C CA . VAL A 1 252 ? -0.455 -26.070 2.729 1.00 55.06 252 VAL A CA 1
ATOM 1962 C C . VAL A 1 252 ? -1.352 -26.564 3.854 1.00 55.06 252 VAL A C 1
ATOM 1964 O O . VAL A 1 252 ? -2.464 -26.071 4.021 1.00 55.06 252 VAL A O 1
ATOM 1967 N N . MET A 1 253 ? -0.913 -27.595 4.576 1.00 35.44 253 MET A N 1
ATOM 1968 C CA . MET A 1 253 ? -1.586 -27.995 5.812 1.00 35.44 253 MET A CA 1
ATOM 1969 C C . MET A 1 253 ? -1.496 -26.811 6.783 1.00 35.44 253 MET A C 1
ATOM 1971 O O . MET A 1 253 ? -0.369 -26.370 7.025 1.00 35.44 253 MET A O 1
ATOM 1975 N N . PRO A 1 254 ? -2.609 -26.288 7.333 1.00 41.38 254 PRO A N 1
ATOM 1976 C CA . PRO A 1 254 ? -2.512 -25.349 8.442 1.00 41.38 254 PRO A CA 1
ATOM 1977 C C . PRO A 1 254 ? -1.734 -26.054 9.559 1.00 41.38 254 PRO A C 1
ATOM 1979 O O . PRO A 1 254 ? -2.091 -27.162 9.970 1.00 41.38 254 PRO A O 1
ATOM 1982 N N . GLY A 1 255 ? -0.595 -25.475 9.942 1.00 40.38 255 GLY A N 1
ATOM 1983 C CA . GLY A 1 255 ? 0.206 -25.983 11.051 1.00 40.38 255 GLY A CA 1
ATOM 1984 C C . GLY A 1 255 ? -0.595 -25.949 12.361 1.00 40.38 255 GLY A C 1
ATOM 1985 O O . GLY A 1 255 ? -1.585 -25.219 12.433 1.00 40.38 255 GLY A O 1
ATOM 1986 N N . PRO A 1 256 ? -0.212 -26.764 13.360 1.00 41.69 256 PRO A N 1
ATOM 1987 C CA . PRO A 1 256 ? -0.888 -26.819 14.657 1.00 41.69 256 PRO A CA 1
ATOM 1988 C C . PRO A 1 256 ? -0.853 -25.493 15.424 1.00 41.69 256 PRO A C 1
ATOM 1990 O O . PRO A 1 256 ? 0.113 -24.719 15.231 1.00 41.69 256 PRO A O 1
#

Solvent-accessible surface area (backbone atoms only — not comparable to full-atom values): 15695 Å² total; per-residue (Å²): 132,84,78,75,46,34,36,36,37,50,15,42,40,62,51,46,50,56,77,76,38,39,72,57,53,44,53,42,37,77,70,62,34,45,44,35,37,38,23,38,33,49,22,63,79,59,84,90,53,88,73,51,72,65,52,38,48,76,75,66,60,71,96,85,87,85,90,72,78,86,87,87,58,62,67,89,80,51,66,70,78,55,89,72,70,45,47,101,84,69,43,49,86,82,59,74,57,67,72,60,50,52,55,51,41,52,51,47,32,50,52,42,48,65,72,41,72,87,51,101,68,72,76,66,65,74,82,80,75,68,70,41,98,93,44,70,46,79,67,69,58,80,89,72,82,83,90,66,88,78,60,76,93,74,51,40,75,47,57,48,37,50,54,54,38,50,50,49,24,53,76,53,70,37,43,73,42,74,65,50,35,60,29,56,72,72,72,75,45,67,62,67,73,42,39,44,35,71,75,55,94,90,61,73,54,67,40,68,64,51,52,51,57,51,58,73,63,64,55,75,43,78,44,62,44,88,29,81,83,33,36,34,57,31,41,31,50,27,51,31,49,52,49,63,68,72,44,79,90,74,86,73,76,84,74,134

Sequence (256 aa):
MVGRVTHVFIAPHPDDAALSCGGLIAGLRDLGQNVTIISVFSGGPGADTDLTDYQREALGFGSKTMWPAFEAFRRTNIPPDYPVLADARGNPPWMADAGRIEVTQERANTQARQFWQRSAWTRSANITNQETDARPLADSVSGQGSLEPVDFDALDATQTRKVEDERYAWFVQGSVVFLDLPDAVYRGYEGDAELLGAIREDDPAPVDILRTEILRLEPQMIYFPLGVGNHVDHQLCREVGLEMLAGPRRWVMPGP